Protein AF-A0A2K5DBB8-F1 (afdb_monomer)

Radius of gyration: 45.37 Å; Cα contacts (8 Å, |Δi|>4): 13; chains: 1; bounding box: 109×97×86 Å

pLDDT: mean 70.25, std 20.92, range [36.22, 98.31]

Organism: Aotus nancymaae (NCBI:txid37293)

Secondary structure (DSSP, 8-state):
--HHHHHHHHHHHHHHHHHHHHHH-TT------------------------THHHHHHHHHHHHHHHHHHHHHHHHHHHS--GGGGGG--HHHHHHHHHHHHHHHHHHHHHHHHHHHHHHHHHHHHHHHHHHHHHHHHHHTTS--S----------------------------------------------------PPPPPP--

Solvent-accessible surface area (backbone atoms only — not comparable to full-atom values): 13952 Å² total; per-residue (Å²): 135,58,67,65,55,51,53,51,49,50,53,51,49,53,50,49,53,52,51,53,53,49,72,75,51,80,84,74,76,86,70,86,87,74,81,87,84,79,98,70,92,71,80,83,72,66,91,75,73,72,57,74,62,58,60,54,53,50,49,54,54,50,50,51,52,51,51,54,50,50,51,55,53,52,55,49,54,76,74,36,94,65,62,93,55,67,89,75,67,49,76,66,59,50,54,54,51,41,57,52,49,54,54,50,51,56,50,47,53,54,50,51,51,52,51,50,51,51,53,52,50,49,52,53,51,52,50,53,52,50,50,53,54,51,52,56,48,60,59,53,71,73,74,72,89,80,86,84,80,88,80,91,82,89,77,90,74,85,75,81,83,75,79,88,74,85,70,95,71,90,79,91,83,83,81,94,79,83,90,80,90,82,91,79,87,84,91,84,83,84,88,82,90,84,85,84,83,80,84,78,83,82,83,89,80,134

InterPro domains:
  IPR011598 Myc-type, basic helix-loop-helix (bHLH) domain [PF00010] (55-106)
  IPR011598 Myc-type, basic helix-loop-helix (bHLH) domain [PS50888] (53-105)
  IPR011598 Myc-type, basic helix-loop-helix (bHLH) domain [SM00353] (59-111)
  IPR036638 Helix-loop-helix DNA-binding domain superfamily [G3DSA:4.10.280.10] (54-133)
  IPR036638 Helix-loop-helix DNA-binding domain superfamily [SSF47459] (53-134)

Foldseek 3Di:
DCVVVVVVVVVVVVVVVVVVVCVVPVDDDDDDDDDDDDDDPDPPPDPPPPPPVVVVVVVVVVVVVVVVVVVVLVVLLVVFCPDPCSPPDDPVNSVVSSVVVVVVVVVVVVVVVVVVVVVVVVVVVVVVVVVVVVVVVVVVVPPDPDDDDDDDDDDPDPDPCDDPPDDDDDDDDDDDDDDDDDDDDDDDDDDDDDDDDDDDDDDDDD

Sequence (206 aa):
MELNSLLILLEAAEYLERREREAEHGYASVLPFDGDFAREKTKAAGLVRKAPNNRSSHNELEKHRRAKLRLYLEQLKQLVPLGPDSTRHTTLSLLKRAKVHIKKLEEQDRRALSIKEQLQQEHRFLKRRLEQLSVQSVERVRTDSTGSAVSTDDSEQEVDIEGMEFGPGELDSVGSSSDADDHYSLQSGSSGFGPHCRRLGRPALS

Mean predicted aligned error: 23.25 Å

Structure (mmCIF, N/CA/C/O backbone):
data_AF-A0A2K5DBB8-F1
#
_entry.id   AF-A0A2K5DBB8-F1
#
loop_
_atom_site.group_PDB
_atom_site.id
_atom_site.type_symbol
_atom_site.label_atom_id
_atom_site.label_alt_id
_atom_site.label_comp_id
_atom_site.label_asym_id
_atom_site.label_entity_id
_atom_site.label_seq_id
_atom_site.pdbx_PDB_ins_code
_atom_site.Cartn_x
_atom_site.Cartn_y
_atom_site.Cartn_z
_atom_site.occupancy
_atom_site.B_iso_or_equiv
_atom_site.auth_seq_id
_atom_site.auth_comp_id
_atom_site.auth_asym_id
_atom_site.auth_atom_id
_atom_site.pdbx_PDB_model_num
ATOM 1 N N . MET A 1 1 ? -0.807 -52.723 -28.910 1.00 54.75 1 MET A N 1
ATOM 2 C CA . MET A 1 1 ? 0.299 -52.054 -29.635 1.00 54.75 1 MET A CA 1
ATOM 3 C C . MET A 1 1 ? 1.344 -51.484 -28.664 1.00 54.75 1 MET A C 1
ATOM 5 O O . MET A 1 1 ? 1.942 -50.460 -28.948 1.00 54.75 1 MET A O 1
ATOM 9 N N . GLU A 1 2 ? 1.598 -52.139 -27.525 1.00 58.81 2 GLU A N 1
ATOM 10 C CA . GLU A 1 2 ? 2.439 -51.568 -26.453 1.00 58.81 2 GLU A CA 1
ATOM 11 C C . GLU A 1 2 ? 3.842 -52.188 -26.387 1.00 58.81 2 GLU A C 1
ATOM 13 O O . GLU A 1 2 ? 4.783 -51.544 -25.935 1.00 58.81 2 GLU A O 1
ATOM 18 N N . LEU A 1 3 ? 4.021 -53.398 -26.931 1.00 59.09 3 LEU A N 1
ATOM 19 C CA . LEU A 1 3 ? 5.318 -54.085 -26.942 1.00 59.09 3 LEU A CA 1
ATOM 20 C C . LEU A 1 3 ? 6.361 -53.352 -27.797 1.00 59.09 3 LEU A C 1
ATOM 22 O O . LEU A 1 3 ? 7.515 -53.252 -27.399 1.00 59.09 3 LEU A O 1
ATOM 26 N N . ASN A 1 4 ? 5.943 -52.753 -28.916 1.00 69.62 4 ASN A N 1
ATOM 27 C CA . ASN A 1 4 ? 6.835 -51.952 -29.760 1.00 69.62 4 ASN A CA 1
ATOM 28 C C . ASN A 1 4 ? 7.310 -50.688 -29.035 1.00 69.62 4 ASN A C 1
ATOM 30 O O . ASN A 1 4 ? 8.457 -50.292 -29.186 1.00 69.62 4 ASN A O 1
ATOM 34 N N . SER A 1 5 ? 6.449 -50.081 -28.211 1.00 73.25 5 SER A N 1
ATOM 35 C CA . SER A 1 5 ? 6.823 -48.913 -27.410 1.00 73.25 5 SER A CA 1
ATOM 36 C C . SER A 1 5 ? 7.831 -49.278 -26.324 1.00 73.25 5 SER A C 1
ATOM 38 O O . SER A 1 5 ? 8.729 -48.488 -26.053 1.00 73.25 5 SER A O 1
ATOM 40 N N . LEU A 1 6 ? 7.697 -50.463 -25.717 1.00 78.31 6 LEU A N 1
ATOM 41 C CA . LEU A 1 6 ? 8.635 -50.952 -24.709 1.00 78.31 6 LEU A CA 1
ATOM 42 C C . LEU A 1 6 ? 10.002 -51.274 -25.325 1.00 78.31 6 LEU A C 1
ATOM 44 O O . LEU A 1 6 ? 11.013 -50.872 -24.764 1.00 78.31 6 LEU A O 1
ATOM 48 N N . LEU A 1 7 ? 10.036 -51.939 -26.488 1.00 82.44 7 LEU A N 1
ATOM 49 C CA . LEU A 1 7 ? 11.282 -52.198 -27.219 1.00 82.44 7 LEU A CA 1
ATOM 50 C C . LEU A 1 7 ? 11.993 -50.898 -27.607 1.00 82.44 7 LEU A C 1
ATOM 52 O O . LEU A 1 7 ? 13.193 -50.785 -27.387 1.00 82.44 7 LEU A O 1
ATOM 56 N N . ILE A 1 8 ? 11.252 -49.904 -28.106 1.00 83.50 8 ILE A N 1
ATOM 57 C CA . ILE A 1 8 ? 11.807 -48.587 -28.450 1.00 83.50 8 ILE A CA 1
ATOM 58 C C . ILE A 1 8 ? 12.343 -47.874 -27.203 1.00 83.50 8 ILE A C 1
ATOM 60 O O . ILE A 1 8 ? 13.406 -47.263 -27.263 1.00 83.50 8 ILE A O 1
ATOM 64 N N . LEU A 1 9 ? 11.639 -47.951 -26.067 1.00 86.75 9 LEU A N 1
ATOM 65 C CA . LEU A 1 9 ? 12.132 -47.375 -24.814 1.00 86.75 9 LEU A CA 1
ATOM 66 C C . LEU A 1 9 ? 13.391 -48.088 -24.310 1.00 86.75 9 LEU A C 1
ATOM 68 O O . LEU A 1 9 ? 14.299 -47.417 -23.828 1.00 86.75 9 LEU A O 1
ATOM 72 N N . LEU A 1 10 ? 13.455 -49.419 -24.422 1.00 83.81 10 LEU A N 1
ATOM 73 C CA . LEU A 1 10 ? 14.635 -50.199 -24.043 1.00 83.81 10 LEU A CA 1
ATOM 74 C C . LEU A 1 10 ? 15.836 -49.855 -24.930 1.00 83.81 10 LEU A C 1
ATOM 76 O O . LEU A 1 10 ? 16.930 -49.630 -24.425 1.00 83.81 10 LEU A O 1
ATOM 80 N N . GLU A 1 11 ? 15.621 -49.768 -26.241 1.00 84.38 11 GLU A N 1
ATOM 81 C CA . GLU A 1 11 ? 16.652 -49.401 -27.213 1.00 84.38 11 GLU A CA 1
ATOM 82 C C . GLU A 1 11 ? 17.135 -47.958 -27.002 1.00 84.38 11 GLU A C 1
ATOM 84 O O . GLU A 1 11 ? 18.335 -47.685 -27.031 1.00 84.38 11 GLU A O 1
ATOM 89 N N . ALA A 1 12 ? 16.220 -47.032 -26.698 1.00 83.56 12 ALA A N 1
ATOM 90 C CA . ALA A 1 12 ? 16.561 -45.657 -26.342 1.00 83.56 12 ALA A CA 1
ATOM 91 C C . ALA A 1 12 ? 17.332 -45.571 -25.014 1.00 83.56 12 ALA A C 1
ATOM 93 O O . ALA A 1 12 ? 18.253 -44.760 -24.896 1.00 83.56 12 ALA A O 1
ATOM 94 N N . ALA A 1 13 ? 16.988 -46.407 -24.029 1.00 84.00 13 ALA A N 1
ATOM 95 C CA . ALA A 1 13 ? 17.702 -46.489 -22.760 1.00 84.00 13 ALA A CA 1
ATOM 96 C C . ALA A 1 13 ? 19.123 -47.044 -22.949 1.00 84.00 13 ALA A C 1
ATOM 98 O O . ALA A 1 13 ? 20.071 -46.421 -22.476 1.00 84.00 13 ALA A O 1
ATOM 99 N N . GLU A 1 14 ? 19.300 -48.126 -23.720 1.00 80.31 14 GLU A N 1
ATOM 100 C CA . GLU A 1 14 ? 20.632 -48.630 -24.093 1.00 80.31 14 GLU A CA 1
ATOM 101 C C . GLU A 1 14 ? 21.453 -47.582 -24.858 1.00 80.31 14 GLU A C 1
ATOM 103 O O . GLU A 1 14 ? 22.662 -47.462 -24.650 1.00 80.31 14 GLU A O 1
ATOM 108 N N . TYR A 1 15 ? 20.818 -46.819 -25.754 1.00 79.88 15 TYR A N 1
ATOM 109 C CA . TYR A 1 15 ? 21.487 -45.755 -26.498 1.00 79.88 15 TYR A CA 1
ATOM 110 C C . TYR A 1 15 ? 21.974 -44.633 -25.573 1.00 79.88 15 TYR A C 1
ATOM 112 O O . TYR A 1 15 ? 23.113 -44.186 -25.713 1.00 79.88 15 TYR A O 1
ATOM 120 N N . LEU A 1 16 ? 21.157 -44.204 -24.604 1.00 74.31 16 LEU A N 1
ATOM 121 C CA . LEU A 1 16 ? 21.570 -43.226 -23.594 1.00 74.31 16 LEU A CA 1
ATOM 122 C C . LEU A 1 16 ? 22.699 -43.767 -22.713 1.00 74.31 16 LEU A C 1
ATOM 124 O O . LEU A 1 16 ? 23.661 -43.044 -22.488 1.00 74.31 16 LEU A O 1
ATOM 128 N N . GLU A 1 17 ? 22.645 -45.035 -22.308 1.00 69.88 17 GLU A N 1
ATOM 129 C CA . GLU A 1 17 ? 23.670 -45.659 -21.464 1.00 69.88 17 GLU A CA 1
ATOM 130 C C . GLU A 1 17 ? 25.014 -45.847 -22.200 1.00 69.88 17 GLU A C 1
ATOM 132 O O . GLU A 1 17 ? 26.086 -45.656 -21.620 1.00 69.88 17 GLU A O 1
ATOM 137 N N . ARG A 1 18 ? 24.991 -46.173 -23.506 1.00 69.75 18 ARG A N 1
ATOM 138 C CA . ARG A 1 18 ? 26.195 -46.147 -24.364 1.00 69.75 18 ARG A CA 1
ATOM 139 C C . ARG A 1 18 ? 26.749 -44.730 -24.489 1.00 69.75 18 ARG A C 1
ATOM 141 O O . ARG A 1 18 ? 27.948 -44.535 -24.314 1.00 69.75 18 ARG A O 1
ATOM 148 N N . ARG A 1 19 ? 25.883 -43.742 -24.725 1.00 64.44 19 ARG A N 1
ATOM 149 C CA . ARG A 1 19 ? 26.287 -42.340 -24.882 1.00 64.44 19 ARG A CA 1
ATOM 150 C C . ARG A 1 19 ? 26.823 -41.727 -23.586 1.00 64.44 19 ARG A C 1
ATOM 152 O O . ARG A 1 19 ? 27.705 -40.878 -23.644 1.00 64.44 19 ARG A O 1
ATOM 159 N N . GLU A 1 20 ? 26.298 -42.137 -22.436 1.00 55.31 20 GLU A N 1
ATOM 160 C CA . GLU A 1 20 ? 26.747 -41.687 -21.117 1.00 55.31 20 GLU A CA 1
ATOM 161 C C . GLU A 1 20 ? 28.113 -42.302 -20.768 1.00 55.31 20 GLU A C 1
ATOM 163 O O . GLU A 1 20 ? 29.020 -41.572 -20.372 1.00 55.31 20 GLU A O 1
ATOM 168 N N . ARG A 1 21 ? 28.340 -43.591 -21.079 1.00 60.88 21 ARG A N 1
ATOM 169 C CA . ARG A 1 21 ? 29.679 -44.212 -20.987 1.00 60.88 21 ARG A CA 1
ATOM 170 C C . ARG A 1 21 ? 30.709 -43.574 -21.928 1.00 60.88 21 ARG A C 1
ATOM 172 O O . ARG A 1 21 ? 31.851 -43.365 -21.526 1.00 60.88 21 ARG A O 1
ATOM 179 N N . GLU A 1 22 ? 30.329 -43.225 -23.158 1.00 53.97 22 GLU A N 1
ATOM 180 C CA . GLU A 1 22 ? 31.215 -42.544 -24.120 1.00 53.97 22 GLU A CA 1
ATOM 181 C C . GLU A 1 22 ? 31.499 -41.079 -23.748 1.00 53.97 22 GLU A C 1
ATOM 183 O O . GLU A 1 22 ? 32.589 -40.575 -24.022 1.00 53.97 22 GLU A O 1
ATOM 188 N N . ALA A 1 23 ? 30.559 -40.398 -23.084 1.00 56.56 23 ALA A N 1
ATOM 189 C CA . ALA A 1 23 ? 30.753 -39.031 -22.603 1.00 56.56 23 ALA A CA 1
ATOM 190 C C . ALA A 1 23 ? 31.769 -38.943 -21.448 1.00 56.56 23 ALA A C 1
ATOM 192 O O . ALA A 1 23 ? 32.404 -37.901 -21.280 1.00 56.56 23 ALA A O 1
ATOM 193 N N . GLU A 1 24 ? 31.975 -40.030 -20.698 1.00 50.47 24 GLU A N 1
ATOM 194 C CA . GLU A 1 24 ? 32.979 -40.107 -19.629 1.00 50.47 24 GLU A CA 1
ATOM 195 C C . GLU A 1 24 ? 34.306 -40.745 -20.075 1.00 50.47 24 GLU A C 1
ATOM 197 O O . GLU A 1 24 ? 35.347 -40.478 -19.480 1.00 50.47 24 GLU A O 1
ATOM 202 N N . HIS A 1 25 ? 34.308 -41.556 -21.139 1.00 50.94 25 HIS A N 1
ATOM 203 C CA . HIS A 1 25 ? 35.498 -42.262 -21.644 1.00 50.94 25 HIS A CA 1
ATOM 204 C C . HIS A 1 25 ? 36.031 -41.709 -22.978 1.00 50.94 25 HIS A C 1
ATOM 206 O O . HIS A 1 25 ? 36.644 -42.421 -23.772 1.00 50.94 25 HIS A O 1
ATOM 212 N N . GLY A 1 26 ? 35.913 -40.396 -23.184 1.00 52.62 26 GLY A N 1
ATOM 213 C CA . GLY A 1 26 ? 36.544 -39.661 -24.290 1.00 52.62 26 GLY A CA 1
ATOM 214 C C . GLY A 1 26 ? 38.080 -39.540 -24.231 1.00 52.62 26 GLY A C 1
ATOM 215 O O . GLY A 1 26 ? 38.641 -38.705 -24.936 1.00 52.62 26 GLY A O 1
ATOM 216 N N . TYR A 1 27 ? 38.771 -40.339 -23.406 1.00 52.34 27 TYR A N 1
ATOM 217 C CA . TYR A 1 27 ? 40.232 -40.279 -23.218 1.00 52.34 27 TYR A CA 1
ATOM 218 C C . TYR A 1 27 ? 40.965 -41.626 -23.352 1.00 52.34 27 TYR A C 1
ATOM 220 O O . TYR A 1 27 ? 42.166 -41.679 -23.095 1.00 52.34 27 TYR A O 1
ATOM 228 N N . ALA A 1 28 ? 40.297 -42.711 -23.760 1.00 46.84 28 ALA A N 1
ATOM 229 C CA . ALA A 1 28 ? 40.926 -44.037 -23.812 1.00 46.84 28 ALA A CA 1
ATOM 230 C C . ALA A 1 28 ? 40.517 -44.880 -25.036 1.00 46.84 28 ALA A C 1
ATOM 232 O O . ALA A 1 28 ? 40.192 -46.056 -24.906 1.00 46.84 28 ALA A O 1
ATOM 233 N N . SER A 1 29 ? 40.576 -44.305 -26.241 1.00 55.88 29 SER A N 1
ATOM 234 C CA . SER A 1 29 ? 40.735 -45.105 -27.462 1.00 55.88 29 SER A CA 1
ATOM 235 C C . SER A 1 29 ? 42.210 -45.098 -27.845 1.00 55.88 29 SER A C 1
ATOM 237 O O . SER A 1 29 ? 42.768 -44.049 -28.161 1.00 55.88 29 SER A O 1
ATOM 239 N N . VAL A 1 30 ? 42.838 -46.270 -27.783 1.00 48.62 30 VAL A N 1
ATOM 240 C CA . VAL A 1 30 ? 44.221 -46.522 -28.201 1.00 48.62 30 VAL A CA 1
ATOM 241 C C . VAL A 1 30 ? 44.389 -46.074 -29.657 1.00 48.62 30 VAL A C 1
ATOM 243 O O . VAL A 1 30 ? 43.861 -46.707 -30.568 1.00 48.62 30 VAL A O 1
ATOM 246 N N . LEU A 1 31 ? 45.104 -44.970 -29.880 1.00 50.81 31 LEU A N 1
ATOM 247 C CA . LEU A 1 31 ? 45.651 -44.660 -31.199 1.00 50.81 31 LEU A CA 1
ATOM 248 C C . LEU A 1 31 ? 46.862 -45.571 -31.434 1.00 50.81 31 LEU A C 1
ATOM 250 O O . LEU A 1 31 ? 47.700 -45.684 -30.532 1.00 50.81 31 LEU A O 1
ATOM 254 N N . PRO A 1 32 ? 47.012 -46.188 -32.620 1.00 45.94 32 PRO A N 1
ATOM 255 C CA . PRO A 1 32 ? 48.313 -46.662 -33.052 1.00 45.94 32 PRO A CA 1
ATOM 256 C C . PRO A 1 32 ? 49.239 -45.447 -33.103 1.00 45.94 32 PRO A C 1
ATOM 258 O O . PRO A 1 32 ? 48.973 -44.463 -33.792 1.00 45.94 32 PRO A O 1
ATOM 261 N N . PHE A 1 33 ? 50.275 -45.495 -32.280 1.00 38.59 33 PHE A N 1
ATOM 262 C CA . PHE A 1 33 ? 51.369 -44.547 -32.290 1.00 38.59 33 PHE A CA 1
ATOM 263 C C . PHE A 1 33 ? 52.093 -44.668 -33.633 1.00 38.59 33 PHE A C 1
ATOM 265 O O . PHE A 1 33 ? 52.721 -45.693 -33.870 1.00 38.59 33 PHE A O 1
ATOM 272 N N . ASP A 1 34 ? 52.031 -43.634 -34.469 1.00 41.06 34 ASP A N 1
ATOM 273 C CA . ASP A 1 34 ? 53.005 -43.418 -35.537 1.00 41.06 34 ASP A CA 1
ATOM 274 C C . ASP A 1 34 ? 53.527 -41.982 -35.445 1.00 41.06 34 ASP A C 1
ATOM 276 O O . ASP A 1 34 ? 52.773 -41.021 -35.273 1.00 41.06 34 ASP A O 1
ATOM 280 N N . GLY A 1 35 ? 54.855 -41.896 -35.419 1.00 45.56 35 GLY A N 1
ATOM 281 C CA . GLY A 1 35 ? 55.627 -40.770 -34.922 1.00 45.56 35 GLY A CA 1
ATOM 282 C C . GLY A 1 35 ? 55.601 -39.497 -35.763 1.00 45.56 35 GLY A C 1
ATOM 283 O O . GLY A 1 35 ? 55.184 -39.478 -36.914 1.00 45.56 35 GLY A O 1
ATOM 284 N N . ASP A 1 36 ? 56.125 -38.463 -35.098 1.00 41.22 36 ASP A N 1
ATOM 285 C CA . ASP A 1 36 ? 56.773 -37.250 -35.597 1.00 41.22 36 ASP A CA 1
ATOM 286 C C . ASP A 1 36 ? 56.078 -36.463 -36.716 1.00 41.22 36 ASP A C 1
ATOM 288 O O . ASP A 1 36 ? 55.953 -36.926 -37.833 1.00 41.22 36 ASP A O 1
ATOM 292 N N . PHE A 1 37 ? 55.696 -35.211 -36.435 1.00 36.22 37 PHE A N 1
ATOM 293 C CA . PHE A 1 37 ? 56.207 -34.001 -37.104 1.00 36.22 37 PHE A CA 1
ATOM 294 C C . PHE A 1 37 ? 55.451 -32.751 -36.607 1.00 36.22 37 PHE A C 1
ATOM 296 O O . PHE A 1 37 ? 54.243 -32.746 -36.404 1.00 36.22 37 PHE A O 1
ATOM 303 N N . ALA A 1 38 ? 56.206 -31.657 -36.498 1.00 38.25 38 ALA A N 1
ATOM 304 C CA . ALA A 1 38 ? 55.746 -30.269 -36.564 1.00 38.25 38 ALA A CA 1
ATOM 305 C C . ALA A 1 38 ? 54.982 -29.670 -35.362 1.00 38.25 38 ALA A C 1
ATOM 307 O O . ALA A 1 38 ? 53.761 -29.633 -35.248 1.00 38.25 38 ALA A O 1
ATOM 308 N N . ARG A 1 39 ? 55.787 -29.002 -34.535 1.00 51.50 39 ARG A N 1
ATOM 309 C CA . ARG A 1 39 ? 55.485 -27.767 -33.802 1.00 51.50 39 ARG A CA 1
ATOM 310 C C . ARG A 1 39 ? 54.615 -26.793 -34.626 1.00 51.50 39 ARG A C 1
ATOM 312 O O . ARG A 1 39 ? 55.152 -25.958 -35.344 1.00 51.50 39 ARG A O 1
ATOM 319 N N . GLU A 1 40 ? 53.305 -26.787 -34.397 1.00 43.38 40 GLU A N 1
ATOM 320 C CA . GLU A 1 40 ? 52.454 -25.609 -34.612 1.00 43.38 40 GLU A CA 1
ATOM 321 C C . GLU A 1 40 ? 51.530 -25.389 -33.410 1.00 43.38 40 GLU A C 1
ATOM 323 O O . GLU A 1 40 ? 50.569 -26.109 -33.156 1.00 43.38 40 GLU A O 1
ATOM 328 N N . LYS A 1 41 ? 51.829 -24.337 -32.642 1.00 54.91 41 LYS A N 1
ATOM 329 C CA . LYS A 1 41 ? 50.902 -23.762 -31.666 1.00 54.91 41 LYS A CA 1
ATOM 330 C C . LYS A 1 41 ? 49.877 -22.910 -32.417 1.00 54.91 41 LYS A C 1
ATOM 332 O O . LYS A 1 41 ? 49.909 -21.685 -32.317 1.00 54.91 41 LYS A O 1
ATOM 337 N N . THR A 1 42 ? 48.944 -23.532 -33.125 1.00 44.94 42 THR A N 1
ATOM 338 C CA . THR A 1 42 ? 47.713 -22.853 -33.538 1.00 44.94 42 THR A CA 1
ATOM 339 C C . THR A 1 42 ? 46.678 -23.042 -32.447 1.00 44.94 42 THR A C 1
ATOM 341 O O . THR A 1 42 ? 46.086 -24.103 -32.265 1.00 44.94 42 THR A O 1
ATOM 344 N N . LYS A 1 43 ? 46.490 -21.970 -31.680 1.00 48.06 43 LYS A N 1
ATOM 345 C CA . LYS A 1 43 ? 45.391 -21.793 -30.742 1.00 48.06 43 LYS A CA 1
ATOM 346 C C . LYS A 1 43 ? 44.075 -21.949 -31.512 1.00 48.06 43 LYS A C 1
ATOM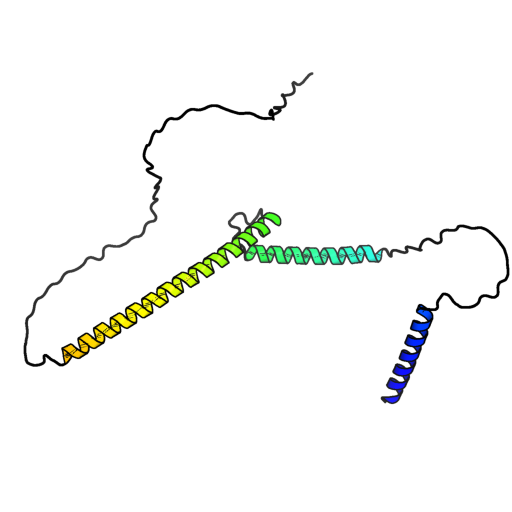 348 O O . LYS A 1 43 ? 43.544 -20.967 -32.020 1.00 48.06 43 LYS A O 1
ATOM 353 N N . ALA A 1 44 ? 43.516 -23.155 -31.552 1.00 49.41 44 ALA A N 1
ATOM 354 C CA . ALA A 1 44 ? 42.102 -23.373 -31.841 1.00 49.41 44 ALA A CA 1
ATOM 355 C C . ALA A 1 44 ? 41.278 -22.938 -30.614 1.00 49.41 44 ALA A C 1
ATOM 357 O O . ALA A 1 44 ? 40.567 -23.715 -29.984 1.00 49.41 44 ALA A O 1
ATOM 358 N N . ALA A 1 45 ? 41.431 -21.671 -30.222 1.00 51.16 45 ALA A N 1
ATOM 359 C CA . ALA A 1 45 ? 40.566 -21.032 -29.255 1.00 51.16 45 ALA A CA 1
ATOM 360 C C . ALA A 1 45 ? 39.252 -20.740 -29.974 1.00 51.16 45 ALA A C 1
ATOM 362 O O . ALA A 1 45 ? 39.158 -19.768 -30.713 1.00 51.16 45 ALA A O 1
ATOM 363 N N . GLY A 1 46 ? 38.286 -21.636 -29.773 1.00 51.00 46 GLY A N 1
ATOM 364 C CA . GLY A 1 46 ? 36.856 -21.392 -29.884 1.00 51.00 46 GLY A CA 1
ATOM 365 C C . GLY A 1 46 ? 36.414 -20.644 -31.135 1.00 51.00 46 GLY A C 1
ATOM 366 O O . GLY A 1 46 ? 36.466 -19.417 -31.197 1.00 51.00 46 GLY A O 1
ATOM 367 N N . LEU A 1 47 ? 35.791 -21.373 -32.058 1.00 52.66 47 LEU A N 1
ATOM 368 C CA . LEU A 1 47 ? 34.727 -20.817 -32.885 1.00 52.66 47 LEU A CA 1
ATOM 369 C C . LEU A 1 47 ? 33.632 -20.268 -31.953 1.00 52.66 47 LEU A C 1
ATOM 371 O O . LEU A 1 47 ? 32.603 -20.896 -31.719 1.00 52.66 47 LEU A O 1
ATOM 375 N N . VAL A 1 48 ? 33.844 -19.067 -31.413 1.00 57.97 48 VAL A N 1
ATOM 376 C CA . VAL A 1 48 ? 32.825 -18.228 -30.796 1.00 57.97 48 VAL A CA 1
ATOM 377 C C . VAL A 1 48 ? 31.982 -17.701 -31.949 1.00 57.97 48 VAL A C 1
ATOM 379 O O . VAL A 1 48 ? 31.954 -16.516 -32.265 1.00 57.97 48 VAL A O 1
ATOM 382 N N . ARG A 1 49 ? 31.229 -18.601 -32.582 1.00 57.53 49 ARG A N 1
ATOM 383 C CA . ARG A 1 49 ? 29.964 -18.229 -33.199 1.00 57.53 49 ARG A CA 1
ATOM 384 C C . ARG A 1 49 ? 29.004 -17.941 -32.049 1.00 57.53 49 ARG A C 1
ATOM 386 O O . ARG A 1 49 ? 28.087 -18.706 -31.774 1.00 57.53 49 ARG A O 1
ATOM 393 N N . LYS A 1 50 ? 29.218 -16.824 -31.343 1.00 60.31 50 LYS A N 1
ATOM 394 C CA . LYS A 1 50 ? 28.128 -16.184 -30.606 1.00 60.31 50 LYS A CA 1
ATOM 395 C C . LYS A 1 50 ? 27.161 -15.737 -31.685 1.00 60.31 50 LYS A C 1
ATOM 397 O O . LYS A 1 50 ? 27.377 -14.718 -32.334 1.00 60.31 50 LYS A O 1
ATOM 402 N N . ALA A 1 51 ? 26.160 -16.575 -31.938 1.00 59.88 51 ALA A N 1
ATOM 403 C CA . ALA A 1 51 ? 25.096 -16.257 -32.863 1.00 59.88 51 ALA A CA 1
ATOM 404 C C . ALA A 1 51 ? 24.573 -14.850 -32.515 1.00 59.88 51 ALA A C 1
ATOM 406 O O . ALA A 1 51 ? 24.289 -14.589 -31.338 1.00 59.88 51 ALA A O 1
ATOM 407 N N . PRO A 1 52 ? 24.431 -13.936 -33.492 1.00 61.16 52 PRO A N 1
ATOM 408 C CA . PRO A 1 52 ? 23.892 -12.594 -33.249 1.00 61.16 52 PRO A CA 1
ATOM 409 C C . PRO A 1 52 ? 22.487 -12.644 -32.620 1.00 61.16 52 PRO A C 1
ATOM 411 O O . PRO A 1 52 ? 22.060 -11.693 -31.967 1.00 61.16 52 PRO A O 1
ATOM 414 N N . ASN A 1 53 ? 21.818 -13.796 -32.740 1.00 63.91 53 ASN A N 1
ATOM 415 C CA . ASN A 1 53 ? 20.502 -14.086 -32.192 1.00 63.91 53 ASN A CA 1
ATOM 416 C C . ASN A 1 53 ? 20.438 -14.110 -30.651 1.00 63.91 53 ASN A C 1
ATOM 418 O O . ASN A 1 53 ? 19.389 -13.853 -30.067 1.00 63.91 53 ASN A O 1
ATOM 422 N N . ASN A 1 54 ? 21.557 -14.366 -29.964 1.00 78.00 54 ASN A N 1
ATOM 423 C CA . ASN A 1 54 ? 21.563 -14.403 -28.495 1.00 78.00 54 ASN A CA 1
ATOM 424 C C . ASN A 1 54 ? 21.471 -12.996 -27.890 1.00 78.00 54 ASN A C 1
ATOM 426 O O . ASN A 1 54 ? 20.906 -12.810 -26.8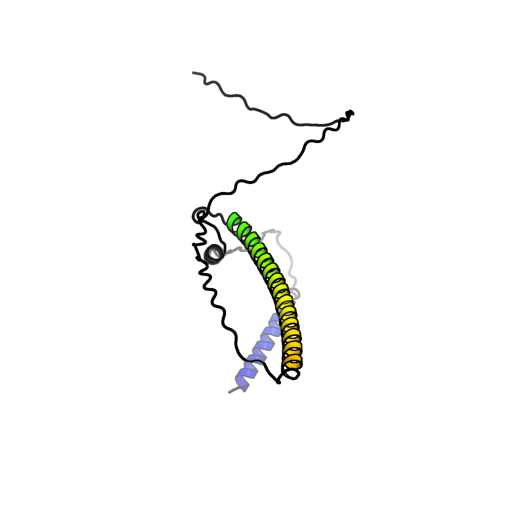14 1.00 78.00 54 ASN A O 1
ATOM 430 N N . ARG A 1 55 ? 21.999 -11.982 -28.588 1.00 87.56 55 ARG A N 1
ATOM 431 C CA . ARG A 1 55 ? 21.946 -10.586 -28.134 1.00 87.56 55 ARG A CA 1
ATOM 432 C C . ARG A 1 55 ? 20.567 -9.969 -28.370 1.00 87.56 55 ARG A C 1
ATOM 434 O O . ARG A 1 55 ? 20.078 -9.247 -27.505 1.00 87.56 55 ARG A O 1
ATOM 441 N N . SER A 1 56 ? 19.938 -10.260 -29.510 1.00 86.81 56 SER A N 1
ATOM 442 C CA . SER A 1 56 ? 18.567 -9.822 -29.803 1.00 86.81 56 SER A CA 1
ATOM 443 C C . SER A 1 56 ? 17.551 -10.498 -28.880 1.00 86.81 56 SER A C 1
ATOM 445 O O . SER A 1 56 ? 16.740 -9.799 -28.279 1.00 86.81 56 SER A O 1
ATOM 447 N N . SER A 1 57 ? 17.648 -11.818 -28.679 1.00 92.94 57 SER A N 1
ATOM 448 C CA . SER A 1 57 ? 16.789 -12.549 -27.735 1.00 92.94 57 SER A CA 1
ATOM 449 C C . SER A 1 57 ? 16.895 -11.989 -26.312 1.00 92.94 57 SER A C 1
ATOM 451 O O . SER A 1 57 ? 15.875 -11.701 -25.686 1.00 92.94 57 SER A O 1
ATOM 453 N N . HIS A 1 58 ? 18.116 -11.740 -25.822 1.00 95.44 58 HIS A N 1
ATOM 454 C CA . HIS A 1 58 ? 18.327 -11.117 -24.513 1.00 95.44 58 HIS A CA 1
ATOM 455 C C . HIS A 1 58 ? 17.665 -9.732 -24.407 1.00 95.44 58 HIS A C 1
ATOM 457 O O . HIS A 1 58 ? 17.028 -9.421 -23.400 1.00 95.44 58 HIS A O 1
ATOM 463 N N . ASN A 1 59 ? 17.789 -8.891 -25.439 1.00 96.00 59 ASN A N 1
ATOM 464 C CA . ASN A 1 59 ? 17.185 -7.558 -25.447 1.00 96.00 59 ASN A CA 1
ATOM 465 C C . ASN A 1 59 ? 15.653 -7.602 -25.411 1.00 96.00 59 ASN A C 1
ATOM 467 O O . ASN A 1 59 ? 15.052 -6.798 -24.699 1.00 96.00 59 ASN A O 1
ATOM 471 N N . GLU A 1 60 ? 15.025 -8.531 -26.133 1.00 96.00 60 GLU A N 1
ATOM 472 C CA . GLU A 1 60 ? 13.568 -8.702 -26.093 1.00 96.00 60 GLU A CA 1
ATOM 473 C C . GLU A 1 60 ? 13.092 -9.177 -24.714 1.00 96.00 60 GLU A C 1
ATOM 475 O O . GLU A 1 60 ? 12.140 -8.620 -24.160 1.00 96.00 60 GLU A O 1
ATOM 480 N N . LEU A 1 61 ? 13.803 -10.126 -24.095 1.00 96.12 61 LEU A N 1
ATOM 481 C CA . LEU A 1 61 ? 13.501 -10.561 -22.727 1.00 96.12 61 LEU A CA 1
ATOM 482 C C . LEU A 1 61 ? 13.647 -9.412 -21.720 1.00 96.12 61 LEU A C 1
ATOM 484 O O . LEU A 1 61 ? 12.773 -9.214 -20.875 1.00 96.12 61 LEU A O 1
ATOM 488 N N . GLU A 1 62 ? 14.706 -8.608 -21.829 1.00 97.38 62 GLU A N 1
ATOM 489 C CA . GLU A 1 62 ? 14.927 -7.456 -20.950 1.00 97.38 62 GLU A CA 1
ATOM 490 C C . GLU A 1 62 ? 13.887 -6.349 -21.181 1.00 97.38 62 GLU A C 1
ATOM 492 O O . GLU A 1 62 ? 13.426 -5.715 -20.229 1.00 97.38 62 GLU A O 1
ATOM 497 N N . LYS A 1 63 ? 13.458 -6.135 -22.429 1.00 98.00 63 LYS A N 1
ATOM 498 C CA . LYS A 1 63 ? 12.374 -5.207 -22.772 1.00 98.00 63 LYS A CA 1
ATOM 499 C C . LYS A 1 63 ? 11.061 -5.640 -22.124 1.00 98.00 63 LYS A C 1
ATOM 501 O O . LYS A 1 63 ? 10.413 -4.816 -21.474 1.00 98.00 63 LYS A O 1
ATOM 506 N N . HIS A 1 64 ? 10.710 -6.923 -22.224 1.00 97.81 64 HIS A N 1
ATOM 507 C CA . HIS A 1 64 ? 9.534 -7.489 -21.558 1.00 97.81 64 HIS A CA 1
ATOM 508 C C . HIS A 1 64 ? 9.626 -7.369 -20.034 1.00 97.81 64 HIS A C 1
ATOM 510 O O . HIS A 1 64 ? 8.693 -6.901 -19.378 1.00 97.81 64 HIS A O 1
ATOM 516 N N . ARG A 1 65 ? 10.786 -7.702 -19.455 1.00 98.00 65 ARG A N 1
ATOM 517 C CA . ARG A 1 65 ? 11.040 -7.563 -18.014 1.00 98.00 65 ARG A CA 1
ATOM 518 C C . ARG A 1 65 ? 10.850 -6.118 -17.544 1.00 98.00 65 ARG A C 1
ATOM 520 O O . ARG A 1 65 ? 10.208 -5.882 -16.522 1.00 98.00 65 ARG A O 1
ATOM 527 N N . ARG A 1 66 ? 11.360 -5.139 -18.299 1.00 97.62 66 ARG A N 1
ATOM 528 C CA . ARG A 1 66 ? 11.190 -3.706 -18.000 1.00 97.62 66 ARG A CA 1
ATOM 529 C C . ARG A 1 66 ? 9.744 -3.243 -18.145 1.00 97.62 66 ARG A C 1
ATOM 531 O O . ARG A 1 66 ? 9.314 -2.410 -17.352 1.00 97.62 66 ARG A O 1
ATOM 538 N N . ALA A 1 67 ? 8.995 -3.762 -19.116 1.00 97.88 67 ALA A N 1
ATOM 539 C CA . ALA A 1 67 ? 7.568 -3.470 -19.250 1.00 97.88 67 ALA A CA 1
ATOM 540 C C . ALA A 1 67 ? 6.786 -3.955 -18.017 1.00 97.88 67 ALA A C 1
ATOM 542 O O . ALA A 1 67 ? 6.061 -3.169 -17.411 1.00 97.88 67 ALA A O 1
ATOM 543 N N . LYS A 1 68 ? 7.030 -5.195 -17.568 1.00 97.88 68 LYS A N 1
ATOM 544 C CA . LYS A 1 68 ? 6.445 -5.730 -16.325 1.00 97.88 68 LYS A CA 1
ATOM 545 C C . LYS A 1 68 ? 6.810 -4.903 -15.094 1.00 97.88 68 LYS A C 1
ATOM 547 O O . LYS A 1 68 ? 5.952 -4.615 -14.270 1.00 97.88 68 LYS A O 1
ATOM 552 N N . LEU A 1 69 ? 8.069 -4.481 -14.975 1.00 97.38 69 LEU A N 1
ATOM 553 C CA . LEU A 1 69 ? 8.492 -3.633 -13.860 1.00 97.38 69 LEU A CA 1
ATOM 554 C C . LEU A 1 69 ? 7.722 -2.305 -13.829 1.00 97.38 69 LEU A C 1
ATOM 556 O O . LEU A 1 69 ? 7.310 -1.866 -12.761 1.00 97.38 69 LEU A O 1
ATOM 560 N N . ARG A 1 70 ? 7.514 -1.670 -14.988 1.00 95.62 70 ARG A N 1
ATOM 561 C CA . ARG A 1 70 ? 6.723 -0.433 -15.071 1.00 95.62 70 ARG A CA 1
ATOM 562 C C . ARG A 1 70 ? 5.282 -0.656 -14.618 1.00 95.62 70 ARG A C 1
ATOM 564 O O . ARG A 1 70 ? 4.798 0.151 -13.834 1.00 95.62 70 ARG A O 1
ATOM 571 N N . LEU A 1 71 ? 4.667 -1.766 -15.030 1.00 96.81 71 LEU A N 1
ATOM 572 C CA . LEU A 1 71 ? 3.326 -2.156 -14.589 1.00 96.81 71 LEU A CA 1
ATOM 573 C C . LEU A 1 71 ? 3.247 -2.293 -13.060 1.00 96.81 71 LEU A C 1
ATOM 575 O O . LEU A 1 71 ? 2.370 -1.706 -12.436 1.00 96.81 71 LEU A O 1
ATOM 579 N N . TYR A 1 72 ? 4.186 -3.008 -12.434 1.00 96.56 72 TYR A N 1
ATOM 580 C CA . TYR A 1 72 ? 4.191 -3.155 -10.973 1.00 96.56 72 TYR A CA 1
ATOM 581 C C . TYR A 1 72 ? 4.405 -1.828 -10.241 1.00 96.56 72 TYR A C 1
ATOM 583 O O . TYR A 1 72 ? 3.800 -1.589 -9.199 1.00 96.56 72 TYR A O 1
ATOM 591 N N . LEU A 1 73 ? 5.240 -0.937 -10.782 1.00 94.62 73 LEU A N 1
ATOM 592 C CA . LEU A 1 73 ? 5.415 0.398 -10.210 1.00 94.62 73 LEU A CA 1
ATOM 593 C C . LEU A 1 73 ? 4.154 1.253 -10.356 1.00 94.62 73 LEU A C 1
ATOM 595 O O . LEU A 1 73 ? 3.865 2.047 -9.469 1.00 94.62 73 LEU A O 1
ATOM 599 N N . GLU A 1 74 ? 3.407 1.107 -11.446 1.00 92.69 74 GLU A N 1
ATOM 600 C CA . GLU A 1 74 ? 2.129 1.790 -11.649 1.00 92.69 74 GLU A CA 1
ATOM 601 C C . GLU A 1 74 ? 1.058 1.300 -10.670 1.00 92.69 74 GLU A C 1
ATOM 603 O O . GLU A 1 74 ? 0.435 2.118 -9.998 1.00 92.69 74 GLU A O 1
ATOM 608 N N . GLN A 1 75 ? 0.932 -0.016 -10.489 1.00 95.00 75 GLN A N 1
ATOM 609 C CA . GLN A 1 75 ? 0.058 -0.603 -9.467 1.00 95.00 75 GLN A CA 1
ATOM 610 C C . GLN A 1 75 ? 0.432 -0.118 -8.062 1.00 95.00 75 GLN A C 1
ATOM 612 O O . GLN A 1 75 ? -0.429 0.293 -7.287 1.00 95.00 75 GLN A O 1
ATOM 617 N N . LEU A 1 76 ? 1.729 -0.081 -7.741 1.00 94.06 76 LEU A N 1
ATOM 618 C CA . LEU A 1 76 ? 2.193 0.421 -6.451 1.00 94.06 76 LEU A CA 1
ATOM 619 C C . LEU A 1 76 ? 1.810 1.893 -6.230 1.00 94.06 76 LEU A C 1
ATOM 621 O O . LEU A 1 76 ? 1.491 2.276 -5.107 1.00 94.06 76 LEU A O 1
ATOM 625 N N . LYS A 1 77 ? 1.803 2.724 -7.280 1.00 91.00 77 LYS A N 1
ATOM 626 C CA . LYS A 1 77 ? 1.378 4.128 -7.165 1.00 91.00 77 LYS A CA 1
ATOM 627 C C . LYS A 1 77 ? -0.096 4.283 -6.801 1.00 91.00 77 LYS A C 1
ATOM 629 O O . LYS A 1 77 ? -0.430 5.274 -6.168 1.00 91.00 77 LYS A O 1
ATOM 634 N N . GLN A 1 78 ? -0.951 3.340 -7.193 1.00 90.56 78 GLN A N 1
ATOM 635 C CA . GLN A 1 78 ? -2.379 3.374 -6.861 1.00 90.56 78 GLN A CA 1
ATOM 636 C C . GLN A 1 78 ? -2.640 3.027 -5.389 1.00 90.56 78 GLN A C 1
ATOM 638 O O . GLN A 1 78 ? -3.593 3.528 -4.804 1.00 90.56 78 GLN A O 1
ATOM 643 N N . LEU A 1 79 ? -1.787 2.190 -4.789 1.00 92.50 79 LEU A N 1
ATOM 644 C CA . LEU A 1 79 ? -1.929 1.747 -3.398 1.00 92.50 79 LEU A CA 1
ATOM 645 C C . LEU A 1 79 ? -1.280 2.702 -2.392 1.00 92.50 79 LEU A C 1
ATOM 647 O O . LEU A 1 79 ? -1.692 2.764 -1.239 1.00 92.50 79 LEU A O 1
ATOM 651 N N . VAL A 1 80 ? -0.234 3.423 -2.798 1.00 92.50 80 VAL A N 1
ATOM 652 C CA . VAL A 1 80 ? 0.488 4.330 -1.903 1.00 92.50 80 VAL A CA 1
ATOM 653 C C . VAL A 1 80 ? -0.154 5.719 -1.954 1.00 92.50 80 VAL A C 1
ATOM 655 O O . VAL A 1 80 ? -0.294 6.280 -3.040 1.00 92.50 80 VAL A O 1
ATOM 658 N N . PRO A 1 81 ? -0.470 6.345 -0.806 1.00 86.94 81 PRO A N 1
ATOM 659 C CA . PRO A 1 81 ? -0.932 7.726 -0.764 1.00 86.94 81 PRO A CA 1
ATOM 660 C C . PRO A 1 81 ? 0.232 8.660 -1.112 1.00 86.94 81 PRO A C 1
ATOM 662 O O . PRO A 1 81 ? 1.04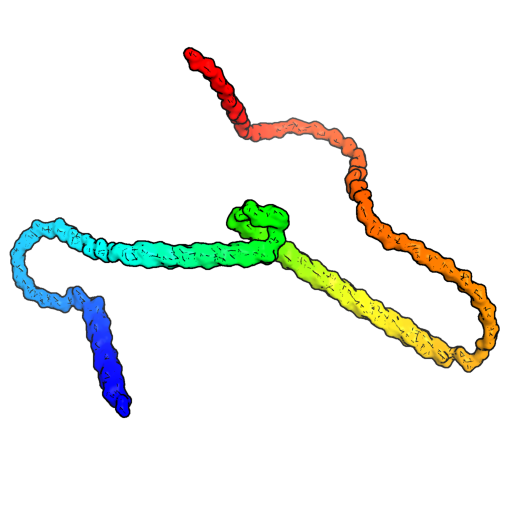4 9.048 -0.271 1.00 86.94 81 PRO A O 1
ATOM 665 N N . LEU A 1 82 ? 0.347 8.975 -2.398 1.00 79.81 82 LEU A N 1
ATOM 666 C CA . LEU A 1 82 ? 1.434 9.779 -2.948 1.00 79.81 82 LEU A CA 1
ATOM 667 C C . LEU A 1 82 ? 1.150 11.289 -2.928 1.00 79.81 82 LEU A C 1
ATOM 669 O O . LEU A 1 82 ? 2.081 12.077 -3.083 1.00 79.81 82 LEU A O 1
ATOM 673 N N . GLY A 1 83 ? -0.095 11.690 -2.661 1.00 72.69 83 GLY A N 1
ATOM 674 C CA . GLY A 1 83 ? -0.507 13.093 -2.640 1.00 72.69 83 GLY A CA 1
ATOM 675 C C . GLY A 1 83 ? -0.498 13.750 -4.032 1.00 72.69 83 GLY A C 1
ATOM 676 O O . GLY A 1 83 ? -0.267 13.076 -5.042 1.00 72.69 83 GLY A O 1
ATOM 677 N N . PRO A 1 84 ? -0.744 15.070 -4.107 1.00 65.88 84 PRO A N 1
ATOM 678 C CA . PRO A 1 84 ? -0.784 15.830 -5.363 1.00 65.88 84 PRO A CA 1
ATOM 679 C C . PRO A 1 84 ? 0.558 15.868 -6.116 1.00 65.88 84 PRO A C 1
ATOM 681 O O . PRO A 1 84 ? 0.596 16.231 -7.289 1.00 65.88 84 PRO A O 1
ATOM 684 N N . ASP A 1 85 ? 1.642 15.380 -5.510 1.00 61.31 85 ASP A N 1
ATOM 685 C CA . ASP A 1 85 ? 2.944 15.198 -6.158 1.00 61.31 85 ASP A CA 1
ATOM 686 C C . ASP A 1 85 ? 2.952 14.081 -7.232 1.00 61.31 85 ASP A C 1
ATOM 688 O O . ASP A 1 85 ? 4.016 13.779 -7.783 1.00 61.31 85 ASP A O 1
ATOM 692 N N . SER A 1 86 ? 1.798 13.439 -7.532 1.00 67.62 86 SER A N 1
ATOM 693 C CA . SER A 1 86 ? 1.626 12.223 -8.376 1.00 67.62 86 SER A CA 1
ATOM 694 C C . SER A 1 86 ? 2.469 12.217 -9.656 1.00 67.62 86 SER A C 1
ATOM 696 O O . SER A 1 86 ? 3.061 11.199 -10.033 1.00 67.62 86 SER A O 1
ATOM 698 N N . THR A 1 87 ? 2.616 13.387 -10.267 1.00 67.38 87 THR A N 1
ATOM 699 C CA . THR A 1 87 ? 3.277 13.615 -11.552 1.00 67.38 87 THR A CA 1
ATOM 700 C C . THR A 1 87 ? 4.812 13.631 -11.509 1.00 67.38 87 THR A C 1
ATOM 702 O O . THR A 1 87 ? 5.427 13.412 -12.551 1.00 67.38 87 THR A O 1
ATOM 705 N N . ARG A 1 88 ? 5.469 13.823 -10.350 1.00 77.38 88 ARG A N 1
ATOM 706 C CA . ARG A 1 88 ? 6.949 13.924 -10.231 1.00 77.38 88 ARG A CA 1
ATOM 707 C C . ARG A 1 88 ? 7.586 12.856 -9.335 1.00 77.38 88 ARG A C 1
ATOM 709 O O . ARG A 1 88 ? 8.632 13.069 -8.723 1.00 77.38 88 ARG A O 1
ATOM 716 N N . HIS A 1 89 ? 6.992 11.671 -9.265 1.00 87.00 89 HIS A N 1
ATOM 717 C CA . HIS A 1 89 ? 7.559 10.578 -8.476 1.00 87.00 89 HIS A CA 1
ATOM 718 C C . HIS A 1 89 ? 8.689 9.839 -9.193 1.00 87.00 89 HIS A C 1
ATOM 720 O O . HIS A 1 89 ? 8.515 9.313 -10.292 1.00 87.00 89 HIS A O 1
ATOM 726 N N . THR A 1 90 ? 9.827 9.712 -8.512 1.00 92.62 90 THR A N 1
ATOM 727 C CA . THR A 1 90 ? 10.902 8.783 -8.890 1.00 92.62 90 THR A CA 1
ATOM 728 C C . THR A 1 90 ? 10.620 7.384 -8.333 1.00 92.62 90 THR A C 1
ATOM 730 O O . THR A 1 90 ? 9.904 7.234 -7.341 1.00 92.62 90 THR A O 1
ATOM 733 N N . THR A 1 91 ? 11.230 6.342 -8.907 1.00 92.94 91 THR A N 1
ATOM 734 C CA . THR A 1 91 ? 11.119 4.971 -8.373 1.00 92.94 91 THR A CA 1
ATOM 735 C C . THR A 1 91 ? 11.590 4.885 -6.918 1.00 92.94 91 THR A C 1
ATOM 737 O O . THR A 1 91 ? 10.961 4.221 -6.100 1.00 92.94 91 THR A O 1
ATOM 740 N N . LEU A 1 92 ? 12.665 5.595 -6.562 1.00 93.62 92 LEU A N 1
ATOM 741 C CA . LEU A 1 92 ? 13.205 5.569 -5.203 1.00 93.62 92 LEU A CA 1
ATOM 742 C C . LEU A 1 92 ? 12.252 6.219 -4.191 1.00 93.62 92 LEU A C 1
ATOM 744 O O . LEU A 1 92 ? 12.039 5.663 -3.113 1.00 93.62 92 LEU A O 1
ATOM 748 N N . SER A 1 93 ? 11.682 7.385 -4.518 1.00 92.00 93 SER A N 1
ATOM 749 C CA . SER A 1 93 ? 10.748 8.068 -3.615 1.00 92.00 93 SER A CA 1
ATOM 750 C C . SER A 1 93 ? 9.463 7.264 -3.411 1.00 92.00 93 SER A C 1
ATOM 752 O O . SER A 1 93 ? 8.993 7.172 -2.277 1.00 92.00 93 SER A O 1
ATOM 754 N N . LEU A 1 94 ? 8.959 6.608 -4.462 1.00 93.06 94 LEU A N 1
ATOM 755 C CA . LEU A 1 94 ? 7.825 5.686 -4.376 1.00 93.06 94 LEU A CA 1
ATOM 756 C C . LEU A 1 94 ? 8.102 4.537 -3.400 1.00 93.06 94 LEU A C 1
ATOM 758 O O . LEU A 1 94 ? 7.324 4.317 -2.477 1.00 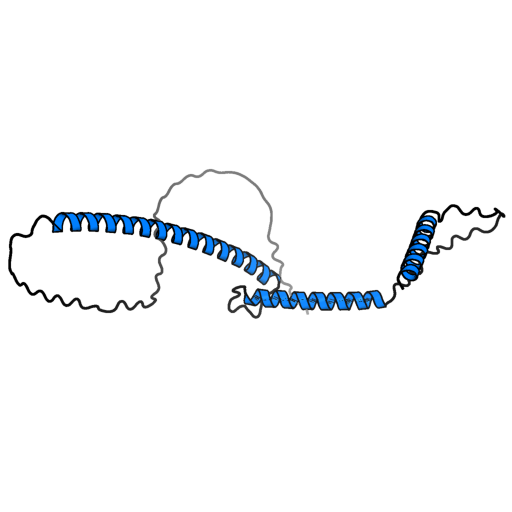93.06 94 LEU A O 1
ATOM 762 N N . LEU A 1 95 ? 9.233 3.844 -3.554 1.00 94.81 95 LEU A N 1
ATOM 763 C CA . LEU A 1 95 ? 9.589 2.712 -2.692 1.00 94.81 95 LEU A CA 1
ATOM 764 C C . LEU A 1 95 ? 9.796 3.134 -1.229 1.00 94.81 95 LEU A C 1
ATOM 766 O O . LEU A 1 95 ? 9.363 2.434 -0.313 1.00 94.81 95 LEU A O 1
ATOM 770 N N . LYS A 1 96 ? 10.413 4.301 -0.990 1.00 93.69 96 LYS A N 1
ATOM 771 C CA . LYS A 1 96 ? 10.567 4.857 0.365 1.00 93.69 96 LYS A CA 1
ATOM 772 C C . LYS A 1 96 ? 9.210 5.149 1.009 1.00 93.69 96 LYS A C 1
ATOM 774 O O . LYS A 1 96 ? 8.988 4.741 2.148 1.00 93.69 96 LYS A O 1
ATOM 779 N N . ARG A 1 97 ? 8.301 5.815 0.286 1.00 92.62 97 ARG A N 1
ATOM 780 C CA . ARG A 1 97 ? 6.947 6.123 0.778 1.00 92.62 97 ARG A CA 1
ATOM 781 C C . ARG A 1 97 ? 6.119 4.855 0.992 1.00 92.62 97 ARG A C 1
ATOM 783 O O . ARG A 1 97 ? 5.471 4.751 2.025 1.00 92.62 97 ARG A O 1
ATOM 790 N N . ALA A 1 98 ? 6.213 3.867 0.102 1.00 95.31 98 ALA A N 1
ATOM 791 C CA . ALA A 1 98 ? 5.557 2.568 0.261 1.00 95.31 98 ALA A CA 1
ATOM 792 C C . ALA A 1 98 ? 5.973 1.872 1.564 1.00 95.31 98 ALA A C 1
ATOM 794 O O . ALA A 1 98 ? 5.125 1.458 2.348 1.00 95.31 98 ALA A O 1
ATOM 795 N N . LYS A 1 99 ? 7.282 1.820 1.847 1.00 95.81 99 LYS A N 1
ATOM 796 C CA . LYS A 1 99 ? 7.803 1.232 3.090 1.00 95.81 99 LYS A CA 1
ATOM 797 C C . LYS A 1 99 ? 7.262 1.937 4.335 1.00 95.81 99 LYS A C 1
ATOM 799 O O . LYS A 1 99 ? 6.944 1.281 5.321 1.00 95.81 99 LYS A O 1
ATOM 804 N N . VAL A 1 100 ? 7.176 3.266 4.303 1.00 96.06 100 VAL A N 1
ATOM 805 C CA . VAL A 1 100 ? 6.596 4.048 5.406 1.00 96.06 100 VAL A CA 1
ATOM 806 C C . VAL A 1 100 ? 5.094 3.794 5.525 1.00 96.06 100 VAL A C 1
ATOM 808 O O . VAL A 1 100 ? 4.591 3.653 6.635 1.00 96.06 100 VAL A O 1
ATOM 811 N N . HIS A 1 101 ? 4.382 3.694 4.403 1.00 96.12 101 HIS A N 1
ATOM 812 C CA . HIS A 1 101 ? 2.946 3.454 4.396 1.00 96.12 101 HIS A CA 1
ATOM 813 C C . HIS A 1 101 ? 2.581 2.095 5.001 1.00 96.12 101 HIS A C 1
ATOM 815 O O . HIS A 1 101 ? 1.691 2.050 5.842 1.00 96.12 101 HIS A O 1
ATOM 821 N N . ILE A 1 102 ? 3.323 1.032 4.671 1.00 97.06 102 ILE A N 1
ATOM 822 C CA . ILE A 1 102 ? 3.143 -0.295 5.284 1.00 97.06 102 ILE A CA 1
ATOM 823 C C . ILE A 1 102 ? 3.276 -0.200 6.807 1.00 97.06 102 ILE A C 1
ATOM 825 O O . ILE A 1 102 ? 2.368 -0.601 7.524 1.00 97.06 102 ILE A O 1
ATOM 829 N N . LYS A 1 103 ? 4.344 0.437 7.307 1.00 98.00 103 LYS A N 1
ATOM 830 C CA . LYS A 1 103 ? 4.532 0.637 8.755 1.00 98.00 103 LYS A CA 1
ATOM 831 C C . LYS A 1 103 ? 3.391 1.421 9.405 1.00 98.00 103 LYS A C 1
ATOM 833 O O . LYS A 1 103 ? 3.028 1.152 10.543 1.00 98.00 103 LYS A O 1
ATOM 838 N N . LYS A 1 104 ? 2.849 2.419 8.701 1.00 97.25 104 LYS A N 1
ATOM 839 C CA . LYS A 1 104 ? 1.712 3.203 9.190 1.00 97.25 104 LYS A CA 1
ATOM 840 C C . LYS A 1 104 ? 0.457 2.336 9.305 1.00 97.25 104 LYS A C 1
ATOM 842 O O . LYS A 1 104 ? -0.225 2.441 10.316 1.00 97.25 104 LYS A O 1
ATOM 847 N N . LEU A 1 105 ? 0.178 1.498 8.307 1.00 97.81 105 LEU A N 1
ATOM 848 C CA . LEU A 1 105 ? -0.957 0.573 8.332 1.00 97.81 105 LEU A CA 1
ATOM 849 C C . LEU A 1 105 ? -0.817 -0.447 9.469 1.00 97.81 105 LEU A C 1
ATOM 851 O O . LEU A 1 105 ? -1.737 -0.593 10.260 1.00 97.81 105 LEU A O 1
ATOM 855 N N . GLU A 1 106 ? 0.362 -1.052 9.632 1.00 97.69 106 GLU A N 1
ATOM 856 C CA . GLU A 1 106 ? 0.637 -1.996 10.728 1.00 97.69 106 GLU A CA 1
ATOM 857 C C . GLU A 1 106 ? 0.413 -1.370 12.116 1.00 97.69 106 GLU A C 1
ATOM 859 O O . GLU A 1 106 ? -0.102 -2.009 13.035 1.00 97.69 106 GLU A O 1
ATOM 864 N N . GLU A 1 107 ? 0.803 -0.107 12.288 1.00 97.94 107 GLU A N 1
ATOM 865 C CA . GLU A 1 107 ? 0.581 0.633 13.530 1.00 97.94 107 GLU A CA 1
ATOM 866 C C . GLU A 1 107 ? -0.899 0.990 13.734 1.00 97.94 107 GLU A C 1
ATOM 868 O O . GLU A 1 107 ? -1.406 0.912 14.854 1.00 97.94 107 GLU A O 1
ATOM 873 N N . GLN A 1 108 ? -1.611 1.358 12.667 1.00 97.75 108 GLN A N 1
ATOM 874 C CA . GLN A 1 108 ? -3.051 1.609 12.724 1.00 97.75 108 GLN A CA 1
ATOM 875 C C . GLN A 1 108 ? -3.824 0.346 13.107 1.00 97.75 108 GLN A C 1
ATOM 877 O O . GLN A 1 108 ? -4.673 0.417 13.994 1.00 97.75 108 GLN A O 1
ATOM 882 N N . ASP A 1 109 ? -3.481 -0.802 12.525 1.00 98.06 109 ASP A N 1
ATOM 883 C CA . ASP A 1 109 ? -4.090 -2.089 12.861 1.00 98.06 109 ASP A CA 1
ATOM 884 C C . ASP A 1 109 ? -3.844 -2.448 14.329 1.00 98.06 109 ASP A C 1
ATOM 886 O O . ASP A 1 109 ? -4.774 -2.804 15.055 1.00 98.06 109 ASP A O 1
ATOM 890 N N . ARG A 1 110 ? -2.611 -2.268 14.818 1.00 98.31 110 ARG A N 1
ATOM 891 C CA . ARG A 1 110 ? -2.269 -2.490 16.231 1.00 98.31 110 ARG A CA 1
ATOM 892 C C . ARG A 1 110 ? -3.098 -1.615 17.173 1.00 98.31 110 ARG A C 1
ATOM 894 O O . ARG A 1 110 ? -3.609 -2.105 18.180 1.00 98.31 110 ARG A O 1
ATOM 901 N N . ARG A 1 111 ? -3.253 -0.327 16.854 1.00 97.75 111 ARG A N 1
ATOM 902 C CA . ARG A 1 111 ? -4.078 0.603 17.645 1.00 97.75 111 ARG A CA 1
ATOM 903 C C . ARG A 1 111 ? -5.553 0.233 17.599 1.00 97.75 111 ARG A C 1
ATOM 905 O O . ARG A 1 111 ? -6.203 0.243 18.639 1.00 97.75 111 ARG A O 1
ATOM 912 N N . ALA A 1 112 ? -6.070 -0.118 16.425 1.00 97.69 112 ALA A N 1
ATOM 913 C CA . ALA A 1 112 ? -7.456 -0.531 16.256 1.00 97.69 112 ALA A CA 1
ATOM 914 C C . ALA A 1 112 ? -7.777 -1.784 17.086 1.00 97.69 112 ALA A C 1
ATOM 916 O O . ALA A 1 112 ? -8.830 -1.841 17.720 1.00 97.69 112 ALA A O 1
ATOM 917 N N . LEU A 1 113 ? -6.855 -2.753 17.143 1.00 98.19 113 LEU A N 1
ATOM 918 C CA . LEU A 1 113 ? -6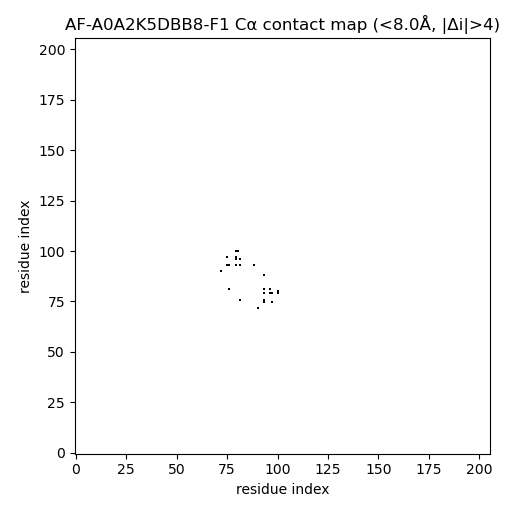.987 -3.926 18.008 1.00 98.19 113 LEU A CA 1
ATOM 919 C C . LEU A 1 113 ? -7.009 -3.547 19.494 1.00 98.19 113 LEU A C 1
ATOM 921 O O . LEU A 1 113 ? -7.900 -3.998 20.207 1.00 98.19 113 LEU A O 1
ATOM 925 N N . SER A 1 114 ? -6.109 -2.668 19.941 1.00 97.94 114 SER A N 1
ATOM 926 C CA . SER A 1 114 ? -6.091 -2.183 21.332 1.00 97.94 114 SER A CA 1
ATOM 927 C C . SER A 1 114 ? -7.403 -1.491 21.726 1.00 97.94 114 SER A C 1
ATOM 929 O O . SER A 1 114 ? -8.012 -1.826 22.741 1.00 97.94 114 SER A O 1
ATOM 931 N N . ILE A 1 115 ? -7.906 -0.584 20.881 1.00 98.06 115 ILE A N 1
ATOM 932 C CA . ILE A 1 115 ? -9.180 0.115 21.117 1.00 98.06 115 ILE A CA 1
ATOM 933 C C . ILE A 1 115 ? -10.339 -0.884 21.153 1.00 98.06 115 ILE A C 1
ATOM 935 O O . ILE A 1 115 ? -11.201 -0.815 22.027 1.00 98.06 115 ILE A O 1
ATOM 939 N N . LYS A 1 116 ? -10.357 -1.851 20.231 1.00 98.25 116 LYS A N 1
ATOM 940 C CA . LYS A 1 116 ? -11.367 -2.911 20.223 1.00 98.25 116 LYS A CA 1
ATOM 941 C C . LYS A 1 116 ? -11.343 -3.711 21.526 1.00 98.25 116 LYS A C 1
ATOM 943 O O . LYS A 1 116 ? -12.406 -3.994 22.070 1.00 98.25 116 LYS A O 1
ATOM 948 N N . G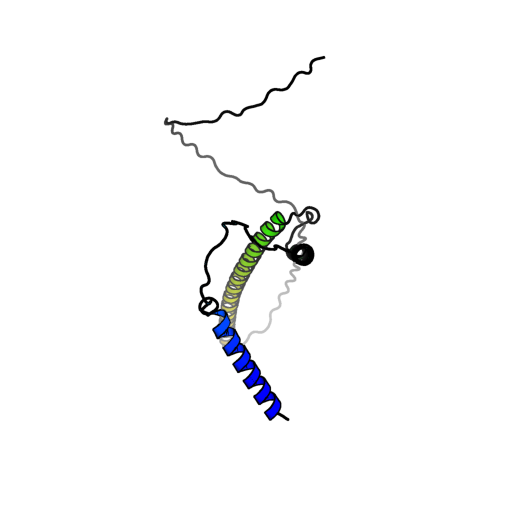LU A 1 117 ? -10.168 -4.072 22.031 1.00 97.88 117 GLU A N 1
ATOM 949 C CA . GLU A 1 117 ? -10.030 -4.788 23.302 1.00 97.88 117 GLU A CA 1
ATOM 950 C C . GLU A 1 117 ? -10.525 -3.956 24.490 1.00 97.88 117 GLU A C 1
ATOM 952 O O . GLU A 1 117 ? -11.261 -4.482 25.329 1.00 97.88 117 GLU A O 1
ATOM 957 N N . GLN A 1 118 ? -10.188 -2.665 24.540 1.00 98.06 118 GLN A N 1
ATOM 958 C CA . GLN A 1 118 ? -10.678 -1.738 25.565 1.00 98.06 118 GLN A CA 1
ATOM 959 C C . GLN A 1 118 ? -12.208 -1.654 25.551 1.00 98.06 118 GLN A C 1
ATOM 961 O O . GLN A 1 118 ? -12.853 -1.943 26.559 1.00 98.06 118 GLN A O 1
ATOM 966 N N . LEU A 1 119 ? -12.804 -1.395 24.385 1.00 98.12 119 LEU A N 1
ATOM 967 C CA . LEU A 1 119 ? -14.259 -1.343 24.226 1.00 98.12 119 LEU A CA 1
ATOM 968 C C . LEU A 1 119 ? -14.929 -2.676 24.585 1.00 98.12 119 LEU A C 1
ATOM 970 O O . LEU A 1 119 ? -16.008 -2.700 25.173 1.00 98.12 119 LEU A O 1
ATOM 974 N N . GLN A 1 120 ? -14.296 -3.814 24.287 1.00 97.75 120 GLN A N 1
ATOM 975 C CA . GLN A 1 120 ? -14.805 -5.126 24.696 1.00 97.75 120 GLN A CA 1
ATOM 976 C C . GLN A 1 120 ? -14.748 -5.341 26.214 1.00 97.75 120 GLN A C 1
ATOM 978 O O . GLN A 1 120 ? -15.603 -6.036 26.773 1.00 97.75 120 GLN A O 1
ATOM 983 N N . GLN A 1 121 ? -13.747 -4.794 26.904 1.00 97.69 121 GLN A N 1
ATOM 984 C CA . GLN A 1 121 ? -13.688 -4.820 28.366 1.00 97.69 121 GLN A CA 1
ATOM 985 C C . GLN A 1 121 ? -14.778 -3.936 28.975 1.00 97.69 121 GLN A C 1
ATOM 987 O O . GLN A 1 121 ? -15.512 -4.413 29.842 1.00 97.69 121 GLN A O 1
ATOM 992 N N . GLU A 1 122 ? -14.950 -2.716 28.469 1.00 96.88 122 GLU A N 1
ATOM 993 C CA . GLU A 1 122 ? -16.004 -1.793 28.902 1.00 96.88 122 GLU A CA 1
ATOM 994 C C . GLU A 1 122 ? -17.397 -2.370 28.666 1.00 96.88 122 GLU A C 1
ATOM 996 O O . GLU A 1 122 ? -18.213 -2.412 29.583 1.00 96.88 122 GLU A O 1
ATOM 1001 N N . HIS A 1 123 ? -17.651 -2.921 27.478 1.00 97.06 123 HIS A N 1
ATOM 1002 C CA . HIS A 1 123 ? -18.915 -3.580 27.169 1.00 97.06 123 HIS A CA 1
ATOM 1003 C C . HIS A 1 123 ? -19.209 -4.725 28.151 1.00 97.06 123 HIS A C 1
ATOM 1005 O O . HIS A 1 123 ? -20.331 -4.860 28.643 1.00 97.06 123 HIS A O 1
ATOM 1011 N N . ARG A 1 124 ? -18.202 -5.541 28.500 1.00 97.50 124 ARG A N 1
ATOM 1012 C CA . ARG A 1 124 ? -18.359 -6.600 29.515 1.00 97.50 124 ARG A CA 1
ATOM 1013 C C . ARG A 1 124 ? -18.631 -6.033 30.907 1.00 97.50 124 ARG A C 1
ATOM 1015 O O . ARG A 1 124 ? -19.444 -6.603 31.632 1.00 97.50 124 ARG A O 1
ATOM 1022 N N . PHE A 1 125 ? -17.963 -4.950 31.288 1.00 97.12 125 PHE A N 1
ATOM 1023 C CA . PHE A 1 125 ? -18.172 -4.292 32.574 1.00 97.12 125 PHE A CA 1
ATOM 1024 C C . PHE A 1 125 ? -19.585 -3.706 32.684 1.00 97.12 125 PHE A C 1
ATOM 1026 O O . PHE A 1 125 ? -20.314 -4.035 33.621 1.00 97.12 125 PHE A O 1
ATOM 1033 N N . LEU A 1 126 ? -19.998 -2.912 31.695 1.00 97.12 126 LEU A N 1
ATOM 1034 C CA . LEU A 1 126 ? -21.319 -2.291 31.634 1.00 97.12 126 LEU A CA 1
ATOM 1035 C C . LEU A 1 126 ? -22.430 -3.340 31.624 1.00 97.12 126 LEU A C 1
ATOM 1037 O O . LEU A 1 126 ? -23.406 -3.196 32.356 1.00 97.12 126 LEU A O 1
ATOM 1041 N N . LYS A 1 127 ? -22.254 -4.443 30.883 1.00 96.12 127 LYS A N 1
ATOM 1042 C CA . LYS A 1 127 ? -23.209 -5.556 30.881 1.00 96.12 127 LYS A CA 1
ATOM 1043 C C . LYS A 1 127 ? -23.412 -6.150 32.280 1.00 96.12 127 LYS A C 1
ATOM 1045 O O . LYS A 1 127 ? -24.550 -6.281 32.718 1.00 96.12 127 LYS A O 1
ATOM 1050 N N . ARG A 1 128 ? -22.331 -6.439 33.016 1.00 95.69 128 ARG A N 1
ATOM 1051 C CA . ARG A 1 128 ? -22.428 -6.935 34.405 1.00 95.69 128 ARG A CA 1
ATOM 1052 C C . ARG A 1 128 ? -23.071 -5.912 35.338 1.00 95.69 128 ARG A C 1
ATOM 1054 O O . ARG A 1 128 ? -23.832 -6.284 36.225 1.00 95.69 128 ARG A O 1
ATOM 1061 N N . ARG A 1 129 ? -22.767 -4.621 35.160 1.00 94.19 129 ARG A N 1
ATOM 1062 C CA . ARG A 1 129 ? -23.364 -3.549 35.968 1.00 94.19 129 ARG A CA 1
ATOM 1063 C C . ARG A 1 129 ? -24.870 -3.450 35.736 1.00 94.19 129 ARG A C 1
ATOM 1065 O O . ARG A 1 129 ? -25.619 -3.288 36.694 1.00 94.19 129 ARG A O 1
ATOM 1072 N N . LEU A 1 130 ? -25.301 -3.589 34.485 1.00 94.25 130 LEU A N 1
ATOM 1073 C CA . LEU A 1 130 ? -26.711 -3.619 34.121 1.00 94.25 130 LEU A CA 1
ATOM 1074 C C . LEU A 1 130 ? -27.410 -4.849 34.713 1.00 94.25 130 LEU A C 1
ATOM 1076 O O . LEU A 1 130 ? -28.478 -4.708 35.299 1.00 94.25 130 LEU A O 1
ATOM 1080 N N . GLU A 1 131 ? -26.781 -6.026 34.652 1.00 92.25 131 GLU A N 1
ATOM 1081 C CA . GLU A 1 131 ? -27.285 -7.245 35.299 1.00 92.25 131 GLU A CA 1
ATOM 1082 C C . GLU A 1 131 ? -27.467 -7.041 36.817 1.00 92.25 131 GLU A C 1
ATOM 1084 O O . GLU A 1 131 ? -28.547 -7.309 37.337 1.00 92.25 131 GLU A O 1
ATOM 1089 N N . GLN A 1 132 ? -26.483 -6.469 37.523 1.00 91.19 132 GLN A N 1
ATOM 1090 C CA . GLN A 1 132 ? -26.590 -6.161 38.961 1.00 91.19 132 GLN A CA 1
ATOM 1091 C C . GLN A 1 132 ? -27.760 -5.224 39.288 1.00 91.19 132 GLN A C 1
ATOM 1093 O O . GLN A 1 132 ? -28.530 -5.494 40.209 1.00 91.19 132 GLN A O 1
ATOM 1098 N N . LEU A 1 133 ? -27.903 -4.129 38.534 1.00 91.12 133 LEU A N 1
ATOM 1099 C CA . LEU A 1 133 ? -28.993 -3.171 38.735 1.00 91.12 133 LEU A CA 1
ATOM 1100 C C . LEU A 1 133 ? -30.358 -3.787 38.402 1.00 91.12 133 LEU A C 1
ATOM 1102 O O . LEU A 1 133 ? -31.339 -3.472 39.072 1.00 91.12 133 LEU A O 1
ATOM 1106 N N . SER A 1 134 ? -30.419 -4.688 37.415 1.00 85.06 134 SER A N 1
ATOM 1107 C CA . SER A 1 134 ? -31.640 -5.421 37.067 1.00 85.06 134 SER A CA 1
ATOM 1108 C C . SER A 1 134 ? -32.053 -6.430 38.143 1.00 85.06 134 SER A C 1
ATOM 1110 O O . SER A 1 134 ? -33.231 -6.538 38.459 1.00 85.06 134 SER A O 1
ATOM 1112 N N . VAL A 1 135 ? -31.103 -7.131 38.771 1.00 77.81 135 VAL A N 1
ATOM 1113 C CA . VAL A 1 135 ? -31.400 -8.049 39.882 1.00 77.81 135 VAL A CA 1
ATOM 1114 C C . VAL A 1 135 ? -31.886 -7.258 41.097 1.00 77.81 135 VAL A C 1
ATOM 1116 O O . VAL A 1 135 ? -32.916 -7.593 41.676 1.00 77.81 135 VAL A O 1
ATOM 1119 N N . GLN A 1 136 ? -31.219 -6.146 41.421 1.00 77.12 136 GLN A N 1
ATOM 1120 C CA . GLN A 1 136 ? -31.613 -5.274 42.529 1.00 77.12 136 GLN A CA 1
ATOM 1121 C C . GLN A 1 136 ? -32.975 -4.593 42.305 1.00 77.12 136 GLN A C 1
ATOM 1123 O O . GLN A 1 136 ? -33.691 -4.311 43.267 1.00 77.12 136 GLN A O 1
ATOM 1128 N N . SER A 1 137 ? -33.353 -4.284 41.060 1.00 65.81 137 SER A N 1
ATOM 1129 C CA . SER A 1 137 ? -34.692 -3.764 40.763 1.00 65.81 137 SER A CA 1
ATOM 1130 C C . SER A 1 137 ? -35.757 -4.860 40.850 1.00 65.81 137 SER A C 1
ATOM 1132 O O . SER A 1 137 ? -36.804 -4.622 41.443 1.00 65.81 137 SER A O 1
ATOM 1134 N N . VAL A 1 138 ? -35.483 -6.073 40.357 1.00 62.81 138 VAL A N 1
ATOM 1135 C CA . VAL A 1 138 ? -36.405 -7.221 40.443 1.00 62.81 138 VAL A CA 1
ATOM 1136 C C . VAL A 1 138 ? -36.642 -7.675 41.889 1.00 62.81 138 VAL A C 1
ATOM 1138 O O . VAL A 1 138 ? -37.762 -8.066 42.222 1.00 62.81 138 VAL A O 1
ATOM 1141 N N . GLU A 1 139 ? -35.630 -7.604 42.759 1.00 58.66 139 GLU A N 1
ATOM 1142 C CA . GLU A 1 139 ? -35.778 -7.901 44.192 1.00 58.66 139 GLU A CA 1
ATOM 1143 C C . GLU A 1 139 ? -36.639 -6.859 44.920 1.00 58.66 139 GLU A C 1
ATOM 1145 O O . GLU A 1 139 ? -37.477 -7.234 45.738 1.00 58.66 139 GLU A O 1
ATOM 1150 N N . ARG A 1 140 ? -36.513 -5.567 44.580 1.00 59.66 140 ARG A N 1
ATOM 1151 C CA . ARG A 1 140 ? -37.340 -4.500 45.175 1.00 59.66 140 ARG A CA 1
ATOM 1152 C C . ARG A 1 140 ? -38.792 -4.525 44.699 1.00 59.66 140 ARG A C 1
ATOM 1154 O O . ARG A 1 140 ? -39.681 -4.303 45.507 1.00 59.66 140 ARG A O 1
ATOM 1161 N N . VAL A 1 141 ? -39.045 -4.887 43.438 1.00 58.09 141 VAL A N 1
ATOM 1162 C CA . VAL A 1 141 ? -40.407 -4.975 42.861 1.00 58.09 141 VAL A CA 1
ATOM 1163 C C . VAL A 1 141 ? -41.298 -6.008 43.577 1.00 58.09 141 VAL A C 1
ATOM 1165 O O . VAL A 1 141 ? -42.516 -5.991 43.417 1.00 58.09 141 VAL A O 1
ATOM 1168 N N . ARG A 1 142 ? -40.733 -6.907 44.397 1.00 59.09 142 ARG A N 1
ATOM 1169 C CA . ARG A 1 142 ? -41.504 -7.898 45.164 1.00 59.09 142 ARG A CA 1
ATOM 1170 C C . ARG A 1 142 ? -41.867 -7.487 46.593 1.00 59.09 142 ARG A C 1
ATOM 1172 O O . ARG A 1 142 ? -42.616 -8.231 47.222 1.00 59.09 142 ARG A O 1
ATOM 1179 N N . THR A 1 143 ? -41.378 -6.361 47.115 1.00 56.97 143 THR A N 1
ATOM 1180 C CA . THR A 1 143 ? -41.566 -6.020 48.542 1.00 56.97 143 THR A CA 1
ATOM 1181 C C . THR A 1 143 ? -42.465 -4.823 48.833 1.00 56.97 143 THR A C 1
ATOM 1183 O O . THR A 1 143 ? -42.717 -4.556 50.003 1.00 56.97 143 THR A O 1
ATOM 1186 N N . ASP A 1 144 ? -43.018 -4.139 47.834 1.00 57.25 144 ASP A N 1
ATOM 1187 C CA . ASP A 1 144 ? -43.929 -3.016 48.073 1.00 57.25 144 ASP A CA 1
ATOM 1188 C 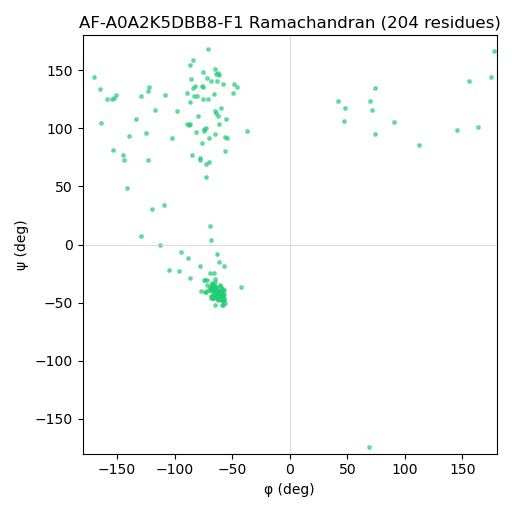C . ASP A 1 144 ? -45.064 -2.937 47.042 1.00 57.25 144 ASP A C 1
ATOM 1190 O O . ASP A 1 144 ? -45.162 -2.048 46.205 1.00 57.25 144 ASP A O 1
ATOM 1194 N N . SER A 1 145 ? -46.017 -3.861 47.150 1.00 55.38 145 SER A N 1
ATOM 1195 C CA . SER A 1 145 ? -47.372 -3.607 46.653 1.00 55.38 145 SER A CA 1
ATOM 1196 C C . SER A 1 145 ? -48.394 -3.787 47.758 1.00 55.38 145 SER A C 1
ATOM 1198 O O . SER A 1 145 ? -49.190 -4.719 47.769 1.00 55.38 145 SER A O 1
ATOM 1200 N N . THR A 1 146 ? -48.385 -2.807 48.658 1.00 57.00 146 THR A N 1
ATOM 1201 C CA . THR A 1 146 ? -49.605 -2.261 49.253 1.00 57.00 146 THR A CA 1
ATOM 1202 C C . THR A 1 146 ? -49.472 -0.741 49.355 1.00 57.00 146 THR A C 1
ATOM 1204 O O . THR A 1 146 ? -48.961 -0.230 50.344 1.00 57.00 146 THR A O 1
ATOM 1207 N N . GLY A 1 147 ? -49.976 -0.045 48.331 1.00 63.31 147 GLY A N 1
ATOM 1208 C CA . GLY A 1 147 ? -50.611 1.269 48.469 1.00 63.31 147 GLY A CA 1
ATOM 1209 C C . GLY A 1 147 ? -49.731 2.514 48.344 1.00 63.31 147 GLY A C 1
ATOM 1210 O O . GLY A 1 147 ? -49.112 2.934 49.308 1.00 63.31 147 GLY A O 1
ATOM 1211 N N . SER A 1 148 ? -49.841 3.211 47.212 1.00 49.00 148 SER A N 1
ATOM 1212 C CA . SER A 1 148 ? -50.239 4.626 47.228 1.00 49.00 148 SER A CA 1
ATOM 1213 C C . SER A 1 148 ? -50.652 5.083 45.834 1.00 49.00 148 SER A C 1
ATOM 1215 O O . SER A 1 148 ? -49.980 4.817 44.841 1.00 49.00 148 SER A O 1
ATOM 1217 N N . ALA A 1 149 ? -51.783 5.772 45.794 1.00 53.00 149 ALA A N 1
ATOM 1218 C CA . ALA A 1 149 ? -52.326 6.462 44.643 1.00 53.00 149 ALA A CA 1
ATOM 1219 C C . ALA A 1 149 ? -51.745 7.891 44.551 1.00 53.00 149 ALA A C 1
ATOM 1221 O O . ALA A 1 149 ? -51.366 8.455 45.570 1.00 53.00 149 ALA A O 1
ATOM 1222 N N . VAL A 1 150 ? -51.719 8.425 43.325 1.00 50.12 150 VAL A N 1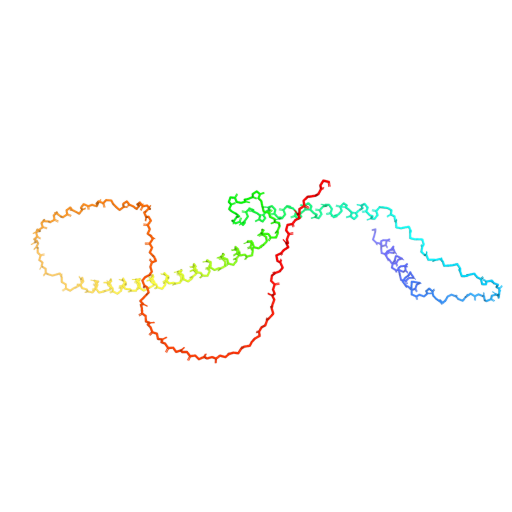
ATOM 1223 C CA . VAL A 1 150 ? -51.687 9.839 42.877 1.00 50.12 150 VAL A CA 1
ATOM 1224 C C . VAL A 1 150 ? -50.780 10.858 43.604 1.00 50.12 150 VAL A C 1
ATOM 1226 O O . VAL A 1 150 ? -50.999 11.195 44.759 1.00 50.12 150 VAL A O 1
ATOM 1229 N N . SER A 1 151 ? -49.893 11.520 42.853 1.00 45.00 151 SER A N 1
ATOM 1230 C CA . SER A 1 151 ? -49.916 12.991 42.763 1.00 45.00 151 SER A CA 1
ATOM 1231 C C . SER A 1 151 ? -49.197 13.478 41.504 1.00 45.00 151 SER A C 1
ATOM 1233 O O . SER A 1 151 ? -48.040 13.150 41.257 1.00 45.00 151 SER A O 1
ATOM 1235 N N . THR A 1 152 ? -49.928 14.267 40.731 1.00 60.78 152 THR A N 1
ATOM 1236 C CA . THR A 1 152 ? -49.485 15.214 39.711 1.00 60.78 152 THR A CA 1
ATOM 1237 C C . THR A 1 152 ? -48.323 16.080 40.204 1.00 60.78 152 THR A C 1
ATOM 1239 O O . THR A 1 152 ? -48.418 16.617 41.303 1.00 60.78 152 THR A O 1
ATOM 1242 N N . ASP A 1 153 ? -47.296 16.278 39.379 1.00 50.81 153 ASP A N 1
ATOM 1243 C CA . ASP A 1 153 ? -46.720 17.612 39.198 1.00 50.81 153 ASP A CA 1
ATOM 1244 C C . ASP A 1 153 ? -46.131 17.727 37.793 1.00 50.81 153 ASP A C 1
ATOM 1246 O O . ASP A 1 153 ? -45.428 16.845 37.296 1.00 50.81 153 ASP A O 1
ATOM 1250 N N . ASP A 1 154 ? -46.552 18.799 37.156 1.00 62.84 154 ASP A N 1
ATOM 1251 C CA . ASP A 1 154 ? -46.268 19.240 35.810 1.00 62.84 154 ASP A CA 1
ATOM 1252 C C . ASP A 1 154 ? -44.971 20.054 35.867 1.00 62.84 154 ASP A C 1
ATOM 1254 O O . ASP A 1 154 ? -44.832 20.986 36.655 1.00 62.84 154 ASP A O 1
ATOM 1258 N N . SER A 1 155 ? -43.962 19.652 35.105 1.00 55.53 155 SER A N 1
ATOM 1259 C CA . SER A 1 155 ? -42.732 20.429 34.953 1.00 55.53 155 SER A CA 1
ATOM 1260 C C . SER A 1 155 ? -42.240 20.252 33.530 1.00 55.53 155 SER A C 1
ATOM 1262 O O . SER A 1 155 ? -41.333 19.481 33.222 1.00 55.53 155 SER A O 1
ATOM 1264 N N . GLU A 1 156 ? -42.921 20.970 32.651 1.00 53.19 156 GLU A N 1
ATOM 1265 C CA . GLU A 1 156 ? -42.448 21.409 31.350 1.00 53.19 156 GLU A CA 1
ATOM 1266 C C . GLU A 1 156 ? -41.121 22.178 31.504 1.00 53.19 156 GLU A C 1
ATOM 1268 O O . GLU A 1 156 ? -41.074 23.381 31.741 1.00 53.19 156 GLU A O 1
ATOM 1273 N N . GLN A 1 157 ? -40.000 21.460 31.408 1.00 55.25 157 GLN A N 1
ATOM 1274 C CA . GLN A 1 157 ? -38.701 22.058 31.109 1.00 55.25 157 GLN A CA 1
ATOM 1275 C C . GLN A 1 157 ? -38.389 21.796 29.641 1.00 55.25 157 GLN A C 1
ATOM 1277 O O . GLN A 1 157 ? -37.828 20.763 29.271 1.00 55.25 157 GLN A O 1
ATOM 1282 N N . GLU A 1 158 ? -38.784 22.752 28.803 1.00 51.12 158 GLU A N 1
ATOM 1283 C CA . GLU A 1 158 ? -38.258 22.893 27.453 1.00 51.12 158 GLU A CA 1
ATOM 1284 C C . GLU A 1 158 ? -36.750 23.165 27.554 1.00 51.12 158 GLU A C 1
ATOM 1286 O O . GLU A 1 158 ? -36.309 24.247 27.940 1.00 51.12 158 GLU A O 1
ATOM 1291 N N . VAL A 1 159 ? -35.939 22.148 27.266 1.00 60.19 159 VAL A N 1
ATOM 1292 C CA . VAL A 1 159 ? -34.509 22.324 27.017 1.00 60.19 159 VAL A CA 1
ATOM 1293 C C . VAL A 1 159 ? -34.337 22.643 25.540 1.00 60.19 159 VAL A C 1
ATOM 1295 O O . VAL A 1 159 ? -34.461 21.774 24.678 1.00 60.19 159 VAL A O 1
ATOM 1298 N N . ASP A 1 160 ? -34.092 23.918 25.263 1.00 58.00 160 ASP A N 1
ATOM 1299 C CA . ASP A 1 160 ? -33.747 24.417 23.940 1.00 58.00 160 ASP A CA 1
ATOM 1300 C C . ASP A 1 160 ? -32.416 23.775 23.508 1.00 58.00 160 ASP A C 1
ATOM 1302 O O . ASP A 1 160 ? -31.363 24.000 24.113 1.00 58.00 160 ASP A O 1
ATOM 1306 N N . ILE A 1 161 ? -32.461 22.886 22.512 1.00 57.72 161 ILE A N 1
ATOM 1307 C CA . ILE A 1 161 ? -31.263 22.291 21.909 1.00 57.72 161 ILE A CA 1
ATOM 1308 C C . ILE A 1 161 ? -30.792 23.2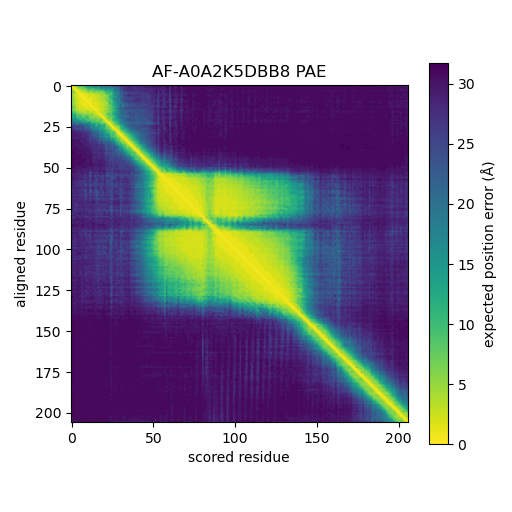72 20.834 1.00 57.72 161 ILE A C 1
ATOM 1310 O O . ILE A 1 161 ? -31.026 23.082 19.640 1.00 57.72 161 ILE A O 1
ATOM 1314 N N . GLU A 1 162 ? -30.144 24.352 21.273 1.00 57.09 162 GLU A N 1
ATOM 1315 C CA . GLU A 1 162 ? -29.389 25.228 20.381 1.00 57.09 162 GLU A CA 1
ATOM 1316 C C . GLU A 1 162 ? -28.145 24.493 19.853 1.00 57.09 162 GLU A C 1
ATOM 1318 O O . GLU A 1 162 ? -27.501 23.688 20.534 1.00 57.09 162 GLU A O 1
ATOM 1323 N N . GLY A 1 163 ? -27.862 24.719 18.573 1.00 53.88 163 GLY A N 1
ATOM 1324 C CA . GLY A 1 163 ? -27.019 23.879 17.739 1.00 53.88 163 GLY A CA 1
ATOM 1325 C C . GLY A 1 163 ? -25.549 23.827 18.148 1.00 53.88 163 GLY A C 1
ATOM 1326 O O . GLY A 1 163 ? -24.853 24.834 18.221 1.00 53.88 163 GLY A O 1
ATOM 1327 N N . MET A 1 164 ? -25.033 22.605 18.272 1.00 56.97 164 MET A N 1
ATOM 1328 C CA . MET A 1 164 ? -23.598 22.340 18.229 1.00 56.97 164 MET A CA 1
ATOM 1329 C C . MET A 1 164 ? -23.128 22.362 16.762 1.00 56.97 164 MET A C 1
ATOM 1331 O O . MET A 1 164 ? -22.902 21.326 16.134 1.00 56.97 164 MET A O 1
ATOM 1335 N N . GLU A 1 165 ? -23.035 23.564 16.192 1.00 51.94 165 GLU A N 1
ATOM 1336 C CA . GLU A 1 165 ? -22.369 23.829 14.916 1.00 51.94 165 GLU A CA 1
ATOM 1337 C C . GLU A 1 165 ? -20.849 23.772 15.132 1.00 51.94 165 GLU A C 1
ATOM 1339 O O . GLU A 1 165 ? -20.221 24.711 15.617 1.00 51.94 165 GLU A O 1
ATOM 1344 N N . PHE A 1 166 ? -20.228 22.643 14.788 1.00 45.53 166 PHE A N 1
ATOM 1345 C CA . PHE A 1 166 ? -18.770 22.542 14.732 1.00 45.53 166 PHE A CA 1
ATOM 1346 C C . PHE A 1 166 ? -18.246 23.232 13.465 1.00 45.53 166 PHE A C 1
ATOM 1348 O O . PHE A 1 166 ? -18.040 22.596 12.430 1.00 45.53 166 PHE A O 1
ATOM 1355 N N . GLY A 1 167 ? -18.006 24.539 13.557 1.00 40.94 167 GLY A N 1
ATOM 1356 C CA . GLY A 1 167 ? -17.142 25.265 12.627 1.00 40.94 167 GLY A CA 1
ATOM 1357 C C . GLY A 1 167 ? -15.656 24.986 12.925 1.00 40.94 167 GLY A C 1
ATOM 1358 O O . GLY A 1 167 ? -15.263 24.983 14.094 1.00 40.94 167 GLY A O 1
ATOM 1359 N N . PRO A 1 168 ? -14.795 24.746 11.916 1.00 50.97 168 PRO A N 1
ATOM 1360 C CA . PRO A 1 168 ? -13.369 24.528 12.128 1.00 50.97 168 PRO A CA 1
ATOM 1361 C C . PRO A 1 168 ? -12.661 25.883 12.281 1.00 50.97 168 PRO A C 1
ATOM 1363 O O . PRO A 1 168 ? -12.341 26.541 11.294 1.00 50.97 168 PRO A O 1
ATOM 1366 N N . GLY A 1 169 ? -12.442 26.308 13.526 1.00 44.50 169 GLY A N 1
ATOM 1367 C CA . GLY A 1 169 ? -11.664 27.498 13.879 1.00 44.50 169 GLY A CA 1
ATOM 1368 C C . GLY A 1 169 ? -10.326 27.116 14.509 1.00 44.50 169 GLY A C 1
ATOM 1369 O O . GLY A 1 169 ? -10.283 26.294 15.421 1.00 44.50 169 GLY A O 1
ATOM 1370 N N . GLU A 1 170 ? -9.247 27.687 13.979 1.00 53.78 170 GLU A N 1
ATOM 1371 C CA . GLU A 1 170 ? -7.852 27.488 14.375 1.00 53.78 170 GLU A CA 1
ATOM 1372 C C . GLU A 1 170 ? -7.601 27.598 15.883 1.00 53.78 170 GLU A C 1
ATOM 1374 O O . GLU A 1 170 ? -8.072 28.524 16.538 1.00 53.78 170 GLU A O 1
ATOM 1379 N N . LEU A 1 171 ? -6.767 26.699 16.407 1.00 59.16 171 LEU A N 1
ATOM 1380 C CA . LEU A 1 171 ? -6.183 26.813 17.738 1.00 59.16 171 LEU A CA 1
ATOM 1381 C C . LEU A 1 171 ? -4.661 26.721 17.585 1.00 59.16 171 LEU A C 1
ATOM 1383 O O . LEU A 1 171 ? -4.095 25.629 17.504 1.00 59.16 171 LEU A O 1
ATOM 1387 N N . ASP A 1 172 ? -4.012 27.881 17.515 1.00 46.12 172 ASP A N 1
ATOM 1388 C CA . ASP A 1 172 ? -2.599 28.024 17.854 1.00 46.12 172 ASP A CA 1
ATOM 1389 C C . ASP A 1 172 ? -2.464 27.872 19.380 1.00 46.12 172 ASP A C 1
ATOM 1391 O O . ASP A 1 172 ? -3.175 28.507 20.163 1.00 46.12 172 ASP A O 1
ATOM 1395 N N . SER A 1 173 ? -1.617 26.948 19.819 1.00 62.78 173 SER A N 1
ATOM 1396 C CA . SER A 1 173 ? -1.308 26.717 21.231 1.00 62.78 173 SER A CA 1
ATOM 1397 C C . SER A 1 173 ? 0.088 26.125 21.352 1.00 62.78 173 SER A C 1
ATOM 1399 O O . SER A 1 173 ? 0.291 24.921 21.501 1.00 62.78 173 SER A O 1
ATOM 1401 N N . VAL A 1 174 ? 1.063 27.022 21.302 1.00 56.75 174 VAL A N 1
ATOM 1402 C CA . VAL A 1 174 ? 2.415 26.857 21.837 1.00 56.75 174 VAL A CA 1
ATOM 1403 C C . VAL A 1 174 ? 2.601 28.007 22.832 1.00 56.75 174 VAL A C 1
ATOM 1405 O O . VAL A 1 174 ? 2.199 29.127 22.559 1.00 56.75 174 VAL A O 1
ATOM 1408 N N . GLY A 1 175 ? 3.128 27.889 24.039 1.00 45.34 175 GLY A N 1
ATOM 1409 C CA . GLY A 1 175 ? 3.781 26.832 24.786 1.00 45.34 175 GLY A CA 1
ATOM 1410 C C . GLY A 1 175 ? 4.467 27.592 25.922 1.00 45.34 175 GLY A C 1
ATOM 1411 O O . GLY A 1 175 ? 5.461 28.269 25.685 1.00 45.34 175 GLY A O 1
ATOM 1412 N N . SER A 1 176 ? 3.877 27.589 27.118 1.00 54.22 176 SER A N 1
ATOM 1413 C CA . SER A 1 176 ? 4.422 28.301 28.277 1.00 54.22 176 SER A CA 1
ATOM 1414 C C . SER A 1 176 ? 5.401 27.370 28.991 1.00 54.22 176 SER A C 1
ATOM 1416 O O . SER A 1 176 ? 4.978 26.423 29.652 1.00 54.22 176 SER A O 1
ATOM 1418 N N . SER A 1 177 ? 6.704 27.589 28.811 1.00 51.38 177 SER A N 1
ATOM 1419 C CA . SER A 1 177 ? 7.749 26.936 29.603 1.00 51.38 177 SER A CA 1
ATOM 1420 C C . SER A 1 177 ? 8.513 27.999 30.377 1.00 51.38 177 SER A C 1
ATOM 1422 O O . SER A 1 177 ? 9.130 28.889 29.796 1.00 51.38 177 SER A O 1
ATOM 1424 N N . SER A 1 178 ? 8.390 27.889 31.689 1.00 51.91 178 SER A N 1
ATOM 1425 C CA . SER A 1 178 ? 8.906 28.760 32.729 1.00 51.91 178 SER A CA 1
ATOM 1426 C C . SER A 1 178 ? 10.430 28.802 32.820 1.00 51.91 178 SER A C 1
ATOM 1428 O O . SER A 1 178 ? 11.130 27.834 32.530 1.00 51.91 178 SER A O 1
ATOM 1430 N N . ASP A 1 179 ? 10.852 29.966 33.290 1.00 55.84 179 ASP A N 1
ATOM 1431 C CA . ASP A 1 179 ? 12.167 30.448 33.684 1.00 55.84 179 ASP A CA 1
ATOM 1432 C C . ASP A 1 179 ? 12.834 29.607 34.791 1.00 55.84 179 ASP A C 1
ATOM 1434 O O . ASP A 1 179 ? 12.169 29.201 35.748 1.00 55.84 179 ASP A O 1
ATOM 1438 N N . ALA A 1 180 ? 14.137 29.357 34.648 1.00 56.84 180 ALA A N 1
ATOM 1439 C CA . ALA A 1 180 ? 15.038 28.896 35.705 1.00 56.84 180 ALA A CA 1
ATOM 1440 C C . ALA A 1 180 ? 16.497 29.113 35.259 1.00 56.84 180 ALA A C 1
ATOM 1442 O O . ALA A 1 180 ? 17.024 28.377 34.419 1.00 56.84 180 ALA A O 1
ATOM 1443 N N . ASP A 1 181 ? 17.129 30.135 35.832 1.00 53.34 181 ASP A N 1
ATOM 1444 C CA . ASP A 1 181 ? 18.575 30.345 35.830 1.00 53.34 181 ASP A CA 1
ATOM 1445 C C . ASP A 1 181 ? 19.304 29.218 36.577 1.00 53.34 181 ASP A C 1
ATOM 1447 O O . ASP A 1 181 ? 18.880 28.815 37.656 1.00 53.34 181 ASP A O 1
ATOM 1451 N N . ASP A 1 182 ? 20.460 28.792 36.060 1.00 57.12 182 ASP A N 1
ATOM 1452 C CA . ASP A 1 182 ? 21.579 28.366 36.904 1.00 57.12 182 ASP A CA 1
ATOM 1453 C C . ASP A 1 182 ? 22.914 28.533 36.162 1.00 57.12 182 ASP A C 1
ATOM 1455 O O . ASP A 1 182 ? 23.145 28.032 35.058 1.00 57.12 182 ASP A O 1
ATOM 1459 N N . HIS A 1 183 ? 23.814 29.273 36.806 1.00 65.94 183 HIS A N 1
ATOM 1460 C CA . HIS A 1 183 ? 25.179 29.535 36.377 1.00 65.94 183 HIS A CA 1
ATOM 1461 C C . HIS A 1 183 ? 26.110 28.378 36.774 1.00 65.94 183 HIS A C 1
ATOM 1463 O O . HIS A 1 183 ? 26.257 28.103 37.961 1.00 65.94 183 HIS A O 1
ATOM 1469 N N . TYR A 1 184 ? 26.886 27.823 35.834 1.00 45.41 184 TYR A N 1
ATOM 1470 C CA . TYR A 1 184 ? 28.272 27.438 36.131 1.00 45.41 184 TYR A CA 1
ATOM 1471 C C . TYR A 1 184 ? 29.161 27.459 34.877 1.00 45.41 184 TYR A C 1
ATOM 1473 O O . TYR A 1 184 ? 28.887 26.842 33.850 1.00 45.41 184 TYR A O 1
ATOM 1481 N N . SER A 1 185 ? 30.261 28.196 34.983 1.00 55.38 185 SER A N 1
ATOM 1482 C CA . SER A 1 185 ? 31.418 28.112 34.095 1.00 55.38 185 SER A CA 1
ATOM 1483 C C . SER A 1 185 ? 32.224 26.856 34.421 1.00 55.38 185 SER A C 1
ATOM 1485 O O . SER A 1 185 ? 32.335 26.524 35.594 1.00 55.38 185 SER A O 1
ATOM 1487 N N . LEU A 1 186 ? 32.882 26.243 33.431 1.00 47.25 186 LEU A N 1
ATOM 1488 C CA . LEU A 1 186 ? 34.314 25.907 33.483 1.00 47.25 186 LEU A CA 1
ATOM 1489 C C . LEU A 1 186 ? 34.829 25.434 32.111 1.00 47.25 186 LEU A C 1
ATOM 1491 O O . LEU A 1 186 ? 34.144 24.788 31.324 1.00 47.25 186 LEU A O 1
ATOM 1495 N N . GLN A 1 187 ? 36.074 25.822 31.855 1.00 41.62 187 GLN A N 1
ATOM 1496 C CA . GLN A 1 187 ? 36.896 25.596 30.672 1.00 41.62 187 GLN A CA 1
ATOM 1497 C C . GLN A 1 187 ? 37.168 24.110 30.391 1.00 41.62 187 GLN A C 1
ATOM 1499 O O . GLN A 1 187 ? 37.465 23.362 31.320 1.00 41.62 187 GLN A O 1
ATOM 1504 N N . SER A 1 188 ? 37.256 23.734 29.106 1.00 38.28 188 SER A N 1
ATOM 1505 C CA . SER A 1 188 ? 38.472 23.176 28.463 1.00 38.28 188 SER A CA 1
ATOM 1506 C C . SER A 1 188 ? 38.157 22.313 27.232 1.00 38.28 188 SER A C 1
ATOM 1508 O O . SER A 1 188 ? 37.273 21.468 27.270 1.00 38.28 188 SER A O 1
ATOM 1510 N N . GLY A 1 189 ? 38.999 22.437 26.196 1.00 37.78 189 GLY A N 1
ATOM 1511 C CA . GLY A 1 189 ? 39.515 21.249 25.500 1.00 37.78 189 GLY A CA 1
ATOM 1512 C C . GLY A 1 189 ? 39.083 20.970 24.054 1.00 37.78 189 GLY A C 1
ATOM 1513 O O . GLY A 1 189 ? 38.271 20.093 23.818 1.00 37.78 189 GLY A O 1
ATOM 1514 N N . SER A 1 190 ? 39.806 21.582 23.107 1.00 36.72 190 SER A N 1
ATOM 1515 C CA . SER A 1 190 ? 40.511 20.903 21.995 1.00 36.72 190 SER A CA 1
ATOM 1516 C C . SER A 1 190 ? 39.757 20.226 20.824 1.00 36.72 190 SER A C 1
ATOM 1518 O O . SER A 1 190 ? 39.130 19.184 20.970 1.00 36.72 190 SER A O 1
ATOM 1520 N N . SER A 1 191 ? 40.128 20.697 19.617 1.00 39.62 191 SER A N 1
ATOM 1521 C CA . SER A 1 191 ? 40.257 19.994 18.312 1.00 39.62 191 SER A CA 1
ATOM 1522 C C . SER A 1 191 ? 38.972 19.600 17.558 1.00 39.62 191 SER A C 1
ATOM 1524 O O . SER A 1 191 ? 38.063 19.035 18.135 1.00 39.62 191 SER A O 1
ATOM 1526 N N . GLY A 1 192 ? 38.814 19.812 16.247 1.00 40.03 192 GLY A N 1
ATOM 1527 C CA . GLY A 1 192 ? 39.688 20.372 15.219 1.00 40.03 192 GLY A CA 1
ATOM 1528 C C . GLY A 1 192 ? 39.016 20.338 13.827 1.00 40.03 192 GLY A C 1
ATOM 1529 O O . GLY A 1 192 ? 38.038 19.631 13.621 1.00 40.03 192 GLY A O 1
ATOM 1530 N N . PHE A 1 193 ? 39.615 21.085 12.892 1.00 40.56 193 PHE A N 1
ATOM 1531 C CA . PHE A 1 193 ? 39.563 20.976 11.419 1.00 40.56 193 PHE A CA 1
ATOM 1532 C C . PHE A 1 193 ? 38.295 21.341 10.614 1.00 40.56 193 PHE A C 1
ATOM 1534 O O . PHE A 1 193 ? 37.316 20.607 10.567 1.00 40.56 193 PHE A O 1
ATOM 1541 N N . GLY A 1 194 ? 38.453 22.390 9.783 1.00 38.38 194 GLY A N 1
ATOM 1542 C CA . GLY A 1 194 ? 37.891 22.453 8.423 1.00 38.38 194 GLY A CA 1
ATOM 1543 C C . GLY A 1 194 ? 37.423 23.843 7.949 1.00 38.38 194 GLY A C 1
ATOM 1544 O O . GLY A 1 194 ? 36.299 24.224 8.261 1.00 38.38 194 GLY A O 1
ATOM 1545 N N . PRO A 1 195 ? 38.211 24.607 7.161 1.00 57.06 195 PRO A N 1
ATOM 1546 C CA . PRO A 1 195 ? 37.754 25.873 6.588 1.00 57.06 195 PRO A CA 1
ATOM 1547 C C . PRO A 1 195 ? 36.968 25.685 5.278 1.00 57.06 195 PRO A C 1
ATOM 1549 O O . PRO A 1 195 ? 37.385 24.983 4.357 1.00 57.06 195 PRO A O 1
ATOM 1552 N N . HIS A 1 196 ? 35.842 26.393 5.180 1.00 43.09 196 HIS A N 1
ATOM 1553 C CA . HIS A 1 196 ? 35.055 26.572 3.963 1.00 43.09 196 HIS A CA 1
ATOM 1554 C C . HIS A 1 196 ? 35.841 27.352 2.894 1.00 43.09 196 HIS A C 1
ATOM 1556 O O . HIS A 1 196 ? 36.087 28.550 3.037 1.00 43.09 196 HIS A O 1
ATOM 1562 N N . CYS A 1 197 ? 36.153 26.714 1.765 1.00 44.75 197 CYS A N 1
ATOM 1563 C CA . CYS A 1 197 ? 36.584 27.413 0.555 1.00 44.75 197 CYS A CA 1
ATOM 1564 C C . CYS A 1 197 ? 35.391 28.133 -0.101 1.00 44.75 197 CYS A C 1
ATOM 1566 O O . CYS A 1 197 ? 34.616 27.523 -0.838 1.00 44.75 197 CYS A O 1
ATOM 1568 N N . ARG A 1 198 ? 35.263 29.448 0.108 1.00 45.94 198 ARG A N 1
ATOM 1569 C CA . ARG A 1 198 ? 34.503 30.319 -0.804 1.00 45.94 198 ARG A CA 1
ATOM 1570 C C . ARG A 1 198 ? 35.392 30.639 -2.006 1.00 45.94 198 ARG A C 1
ATOM 1572 O O . ARG A 1 198 ? 36.403 31.322 -1.872 1.00 45.94 198 ARG A O 1
ATOM 1579 N N . ARG A 1 199 ? 35.042 30.106 -3.179 1.00 42.12 199 ARG A N 1
ATOM 1580 C CA . ARG A 1 199 ? 35.724 30.408 -4.444 1.00 42.12 199 ARG A CA 1
ATOM 1581 C C . ARG A 1 199 ? 35.302 31.798 -4.934 1.00 42.12 199 ARG A C 1
ATOM 1583 O O . ARG A 1 199 ? 34.117 32.080 -5.074 1.00 42.12 199 ARG A O 1
ATOM 1590 N N . LEU A 1 200 ? 36.318 32.623 -5.168 1.00 46.25 200 LEU A N 1
ATOM 1591 C CA . LEU A 1 200 ? 36.286 33.998 -5.655 1.00 46.25 200 LEU A CA 1
ATOM 1592 C C . LEU A 1 200 ? 35.716 34.105 -7.078 1.00 46.25 200 LEU A C 1
ATOM 1594 O O . LEU A 1 200 ? 35.917 33.220 -7.914 1.00 46.25 200 LEU A O 1
ATOM 1598 N N . GLY A 1 201 ? 35.029 35.222 -7.328 1.00 42.44 201 GLY A N 1
ATOM 1599 C CA . GLY A 1 201 ? 34.556 35.642 -8.641 1.00 42.44 201 GLY A CA 1
ATOM 1600 C C . GLY A 1 201 ? 35.700 35.883 -9.629 1.00 42.44 201 GLY A C 1
ATOM 1601 O O . GLY A 1 201 ? 36.798 36.294 -9.259 1.00 42.44 201 GLY A O 1
ATOM 1602 N N . ARG A 1 202 ? 35.424 35.607 -10.904 1.00 56.38 202 ARG A N 1
ATOM 1603 C CA . ARG A 1 202 ? 36.267 35.988 -12.042 1.00 56.38 202 ARG A CA 1
ATOM 1604 C C . ARG A 1 202 ? 35.978 37.443 -12.429 1.00 56.38 202 ARG A C 1
ATOM 1606 O O . ARG A 1 202 ? 34.800 37.762 -12.585 1.00 56.38 202 ARG A O 1
ATOM 1613 N N . PRO A 1 203 ? 36.989 38.280 -12.703 1.00 57.75 203 PRO A N 1
ATOM 1614 C CA . PRO A 1 203 ? 36.815 39.429 -13.575 1.00 57.75 203 PRO A CA 1
ATOM 1615 C C . PRO A 1 203 ? 37.020 39.020 -15.042 1.00 57.75 203 PRO A C 1
ATOM 1617 O O . PRO A 1 203 ? 37.852 38.169 -15.366 1.00 57.75 203 PRO A O 1
ATOM 1620 N N . ALA A 1 204 ? 36.214 39.621 -15.914 1.00 50.34 204 ALA A N 1
ATOM 1621 C CA . ALA A 1 204 ? 36.375 39.601 -17.359 1.00 50.34 204 ALA A CA 1
ATOM 1622 C C . ALA A 1 204 ? 37.576 40.469 -17.760 1.00 50.34 204 ALA A C 1
ATOM 1624 O O . ALA A 1 204 ? 37.798 41.520 -17.160 1.00 50.34 204 ALA A O 1
ATOM 1625 N N . LEU A 1 205 ? 38.316 40.046 -18.783 1.00 55.47 205 LEU A N 1
ATOM 1626 C CA . LEU A 1 205 ? 39.268 40.900 -19.484 1.00 55.47 205 LEU A CA 1
ATOM 1627 C C . LEU A 1 205 ? 38.908 40.927 -20.966 1.00 55.47 205 LEU A C 1
ATOM 1629 O O . LEU A 1 205 ? 38.618 39.888 -21.566 1.00 55.47 205 LEU A O 1
ATOM 1633 N N . SER A 1 206 ? 38.876 42.164 -21.457 1.00 53.81 206 SER A N 1
ATOM 1634 C CA . SER A 1 206 ? 38.911 42.576 -22.854 1.00 53.81 206 SER A CA 1
ATOM 1635 C C . SER A 1 206 ? 40.303 42.391 -23.448 1.00 53.81 206 SER A C 1
ATOM 1637 O O . SER A 1 206 ? 41.266 42.237 -22.663 1.00 53.81 206 SER A O 1
#